Protein AF-A0A523ZVS1-F1 (afdb_monomer)

Secondary structure (DSSP, 8-state):
-HHHHHHHHHHHHHHHHHHHHH--BHHHHHHHHHHHHHHHHHHHHHH-GGGGSHHHHHHHHHHHHHHHHHHHHHHHHHHHHHSS-BHHHHHHHHTTS-HHHHHHHHHHHHHHHHHHTT-TTTTHHHHHGGGS-HHHHIIIIIISHHHHHHHHHHHTHHHHHHTT-HHHHHHHHHHHHHHHHHHHHS-BTTTBSHHHHHHHHHHHHHHTTTSTTHHHHHHHHHHHHHHHHHHTTSS----TT-TTS--SSSHHHHHHHHHHHHHHIIIIIHHHHHHHHHHHHHHHHHHHHHHHTTTHHHHHHHHHHHHHHHHHHHHHHHHHHHHHHHHHHHHHHHHHHHHHHHHH--

Radius of gyration: 24.61 Å; Cα contacts (8 Å, |Δi|>4): 325; chains: 1; bounding box: 44×70×65 Å

Mean predicted aligned error: 14.66 Å

Nearest PDB structures (foldseek):
  7p7e-assembly1_L  TM=8.756E-01  e=1.181E-05  Escherichia coli BL21(DE3)
  7o6y-assembly1_5  TM=8.670E-01  e=6.440E-04  Yarrowia lipolytica
  7zmb-assembly1_5  TM=8.566E-01  e=2.019E-03  Thermochaetoides thermophila DSM 1495
  8b9z-assembly1_L  TM=8.687E-01  e=5.080E-03  Drosophila melanogaster
  8e9h-assembly1_L  TM=4.430E-01  e=1.017E-04  Mycolicibacterium smegmatis MC2 155

pLDDT: mean 77.14, std 21.21, range [36.66, 98.31]

Structure (mmCIF, N/CA/C/O backbone):
data_AF-A0A523ZVS1-F1
#
_entry.id   AF-A0A523ZVS1-F1
#
loop_
_atom_site.group_PDB
_atom_site.id
_atom_site.type_symbol
_atom_site.label_atom_id
_atom_site.label_alt_id
_atom_site.label_comp_id
_atom_site.label_asym_id
_atom_site.label_entity_id
_atom_site.label_seq_id
_atom_site.pdbx_PDB_ins_code
_atom_site.Cartn_x
_atom_site.Cartn_y
_atom_site.Cartn_z
_atom_site.occupancy
_atom_site.B_iso_or_equiv
_atom_site.auth_seq_id
_atom_site.auth_comp_id
_atom_site.auth_asym_id
_atom_site.auth_atom_id
_atom_site.pdbx_PDB_model_num
ATOM 1 N N . ASN A 1 1 ? 24.266 -16.016 -12.912 1.00 47.53 1 ASN A N 1
ATOM 2 C CA . ASN A 1 1 ? 24.097 -15.894 -11.440 1.00 47.53 1 ASN A CA 1
ATOM 3 C C . ASN A 1 1 ? 22.851 -15.140 -10.965 1.00 47.53 1 ASN A C 1
ATOM 5 O O . ASN A 1 1 ? 22.330 -15.521 -9.927 1.00 47.53 1 ASN A O 1
ATOM 9 N N . GLY A 1 2 ? 22.306 -14.146 -11.685 1.00 50.81 2 GLY A N 1
ATOM 10 C CA . GLY A 1 2 ? 21.127 -13.380 -11.221 1.00 50.81 2 GLY A CA 1
ATOM 11 C C . GLY A 1 2 ? 19.831 -14.185 -11.006 1.00 50.81 2 GLY A C 1
ATOM 12 O O . GLY A 1 2 ? 19.102 -13.914 -10.059 1.00 50.81 2 GLY A O 1
ATOM 13 N N . ALA A 1 3 ? 19.564 -15.215 -11.818 1.00 52.78 3 ALA A N 1
ATOM 14 C CA . ALA A 1 3 ? 18.333 -16.016 -11.727 1.00 52.78 3 ALA A CA 1
ATOM 15 C C . ALA A 1 3 ? 18.165 -16.765 -10.388 1.00 52.78 3 ALA A C 1
ATOM 17 O O . ALA A 1 3 ? 17.042 -16.960 -9.930 1.00 52.78 3 ALA A O 1
ATOM 18 N N . ARG A 1 4 ? 19.275 -17.140 -9.735 1.00 55.81 4 ARG A N 1
ATOM 19 C CA . ARG A 1 4 ? 19.271 -17.923 -8.488 1.00 55.81 4 ARG A CA 1
ATOM 20 C C . ARG A 1 4 ? 18.851 -17.094 -7.266 1.00 55.81 4 ARG A C 1
ATOM 22 O O . ARG A 1 4 ? 18.249 -17.631 -6.348 1.00 55.81 4 ARG A O 1
ATOM 29 N N . TYR A 1 5 ? 19.130 -15.789 -7.271 1.00 68.31 5 TYR A N 1
ATOM 30 C CA . TYR A 1 5 ? 18.718 -14.878 -6.194 1.00 68.31 5 TYR A CA 1
ATOM 31 C C . TYR A 1 5 ? 17.239 -14.492 -6.298 1.00 68.31 5 TYR A C 1
ATOM 33 O O . TYR A 1 5 ? 16.578 -14.302 -5.281 1.00 68.31 5 TYR A O 1
ATOM 41 N N . TRP A 1 6 ? 16.703 -14.418 -7.520 1.00 73.75 6 TRP A N 1
ATOM 42 C CA . TRP A 1 6 ? 15.307 -14.049 -7.754 1.00 73.75 6 TRP A CA 1
ATOM 43 C C . TRP A 1 6 ? 14.314 -15.084 -7.242 1.00 73.75 6 TRP A C 1
ATOM 45 O O . TRP A 1 6 ? 13.292 -14.701 -6.680 1.00 73.75 6 TRP A O 1
ATOM 55 N N . SER A 1 7 ? 14.609 -16.377 -7.395 1.00 73.00 7 SER A N 1
ATOM 56 C CA . SER A 1 7 ? 13.744 -17.425 -6.852 1.00 73.00 7 SER A CA 1
ATOM 57 C C . SER A 1 7 ? 13.697 -17.354 -5.326 1.00 73.00 7 SER A C 1
ATOM 59 O O . SER A 1 7 ? 12.607 -17.297 -4.766 1.00 73.00 7 SER A O 1
ATOM 61 N N . ALA A 1 8 ? 14.847 -17.273 -4.651 1.00 76.69 8 ALA A N 1
ATOM 62 C CA . ALA A 1 8 ? 14.908 -17.165 -3.193 1.00 76.69 8 ALA A CA 1
ATOM 63 C C . ALA A 1 8 ? 14.170 -15.918 -2.672 1.00 76.69 8 ALA A C 1
ATOM 65 O O . ALA A 1 8 ? 13.359 -16.016 -1.753 1.00 76.69 8 ALA A O 1
ATOM 66 N N . LEU A 1 9 ? 14.387 -14.759 -3.304 1.00 80.81 9 LEU A N 1
ATOM 67 C CA . LEU A 1 9 ? 13.726 -13.509 -2.930 1.00 80.81 9 LEU A CA 1
ATOM 68 C C . LEU A 1 9 ? 12.208 -13.555 -3.159 1.00 80.81 9 LEU A C 1
ATOM 70 O O . LEU A 1 9 ? 11.457 -13.040 -2.337 1.00 80.81 9 LEU A O 1
ATOM 74 N N . ALA A 1 10 ? 11.748 -14.192 -4.239 1.00 81.06 10 ALA A N 1
ATOM 75 C CA . ALA A 1 10 ? 10.324 -14.379 -4.504 1.00 81.06 10 ALA A CA 1
ATOM 76 C C . ALA A 1 10 ? 9.651 -15.269 -3.446 1.00 81.06 10 ALA A C 1
ATOM 78 O O . ALA A 1 10 ? 8.582 -14.915 -2.953 1.00 81.06 10 ALA A O 1
ATOM 79 N N . HIS A 1 11 ? 10.286 -16.378 -3.047 1.00 81.94 11 HIS A N 1
ATOM 80 C CA . HIS A 1 11 ? 9.769 -17.242 -1.978 1.00 81.94 11 HIS A CA 1
ATOM 81 C C . HIS A 1 11 ? 9.728 -16.505 -0.638 1.00 81.94 11 HIS A C 1
ATOM 83 O O . HIS A 1 11 ? 8.724 -16.579 0.068 1.00 81.94 11 HIS A O 1
ATOM 89 N N . LEU A 1 12 ? 10.784 -15.748 -0.315 1.00 84.94 12 LEU A N 1
ATOM 90 C CA . LEU A 1 12 ? 10.831 -14.927 0.892 1.00 84.94 12 LEU A CA 1
ATOM 91 C C . LEU A 1 12 ? 9.709 -13.881 0.900 1.00 84.94 12 LEU A C 1
ATOM 93 O O . LEU A 1 12 ? 8.970 -13.791 1.875 1.00 84.94 12 LEU A O 1
ATOM 97 N N . LEU A 1 13 ? 9.538 -13.132 -0.194 1.00 86.19 13 LEU A N 1
ATOM 98 C CA . LEU A 1 13 ? 8.454 -12.156 -0.337 1.00 86.19 13 LEU A CA 1
ATOM 99 C C . LEU A 1 13 ? 7.080 -12.812 -0.196 1.00 86.19 13 LEU A C 1
ATOM 101 O O . LEU A 1 13 ? 6.240 -12.299 0.534 1.00 86.19 13 LEU A O 1
ATOM 105 N N . CYS A 1 14 ? 6.858 -13.954 -0.848 1.00 87.31 14 CYS A N 1
ATOM 106 C CA . CYS A 1 14 ? 5.602 -14.690 -0.748 1.00 87.31 14 CYS A CA 1
ATOM 107 C C . CYS A 1 14 ? 5.315 -15.117 0.699 1.00 87.31 14 CYS A C 1
ATOM 109 O O . CYS A 1 14 ? 4.217 -14.879 1.199 1.00 87.31 14 CYS A O 1
ATOM 111 N N . GLY A 1 15 ? 6.302 -15.693 1.392 1.00 86.00 15 GLY A N 1
ATOM 112 C CA . GLY A 1 15 ? 6.169 -16.095 2.792 1.00 86.00 15 GLY A CA 1
ATOM 113 C C . GLY A 1 15 ? 5.856 -14.911 3.707 1.00 86.00 15 GLY A C 1
ATOM 114 O O . GLY A 1 15 ? 4.910 -14.972 4.486 1.00 86.00 15 GLY A O 1
ATOM 115 N N . LEU A 1 16 ? 6.585 -13.801 3.564 1.00 91.38 16 LEU A N 1
ATOM 116 C CA . LEU A 1 16 ? 6.347 -12.589 4.352 1.00 91.38 16 LEU A CA 1
ATOM 117 C C . LEU A 1 16 ? 4.964 -11.982 4.084 1.00 91.38 16 LEU A C 1
ATOM 119 O O . LEU A 1 16 ? 4.302 -11.550 5.021 1.00 91.38 16 LEU A O 1
ATOM 123 N N . VAL A 1 17 ? 4.492 -11.974 2.835 1.00 92.06 17 VAL A N 1
ATOM 124 C CA . VAL A 1 17 ? 3.142 -11.493 2.494 1.00 92.06 17 VAL A CA 1
ATOM 125 C C . VAL A 1 17 ? 2.073 -12.370 3.141 1.00 92.06 17 VAL A C 1
ATOM 127 O O . VAL A 1 17 ? 1.141 -11.839 3.740 1.00 92.06 17 VAL A O 1
ATOM 130 N N . VAL A 1 18 ? 2.216 -13.697 3.084 1.00 91.75 18 VAL A N 1
ATOM 131 C CA . VAL A 1 18 ? 1.287 -14.626 3.748 1.00 91.75 18 VAL A CA 1
ATOM 132 C C . VAL A 1 18 ? 1.272 -14.388 5.257 1.00 91.75 18 VAL A C 1
ATOM 134 O O . VAL A 1 18 ? 0.194 -14.266 5.839 1.00 91.75 18 VAL A O 1
ATOM 137 N N . VAL A 1 19 ? 2.438 -14.245 5.894 1.00 91.75 19 VAL A N 1
ATOM 138 C CA . VAL A 1 19 ? 2.522 -13.913 7.326 1.00 91.75 19 VAL A CA 1
ATOM 139 C C . VAL A 1 19 ? 1.853 -12.567 7.612 1.00 91.75 19 VAL A C 1
ATOM 141 O O . VAL A 1 19 ? 1.047 -12.472 8.530 1.00 91.75 19 VAL A O 1
ATOM 144 N N . ALA A 1 20 ? 2.114 -11.530 6.813 1.00 93.12 20 ALA A N 1
ATOM 145 C CA . ALA A 1 20 ? 1.513 -10.212 7.011 1.00 93.12 20 ALA A CA 1
ATOM 146 C C . ALA A 1 20 ? -0.021 -10.242 6.904 1.00 93.12 20 ALA A C 1
ATOM 148 O O . ALA A 1 20 ? -0.695 -9.543 7.659 1.00 93.12 20 ALA A O 1
ATOM 149 N N . LEU A 1 21 ? -0.577 -11.048 5.995 1.00 91.62 21 LEU A N 1
ATOM 150 C CA . LEU A 1 21 ? -2.024 -11.193 5.819 1.00 91.62 21 LEU A CA 1
ATOM 151 C C . LEU A 1 21 ? -2.686 -12.021 6.932 1.00 91.62 21 LEU A C 1
ATOM 153 O O . LEU A 1 21 ? -3.844 -11.762 7.258 1.00 91.62 21 LEU A O 1
ATOM 157 N N . THR A 1 22 ? -1.963 -12.983 7.513 1.00 91.81 22 THR A N 1
ATOM 158 C CA . THR A 1 22 ? -2.495 -13.947 8.496 1.00 91.81 22 THR A CA 1
ATOM 159 C C . THR A 1 22 ? -2.249 -13.555 9.948 1.00 91.81 22 THR A C 1
ATOM 161 O O . THR A 1 22 ? -3.030 -13.939 10.813 1.00 91.81 22 THR A O 1
ATOM 164 N N . VAL A 1 23 ? -1.196 -12.787 10.239 1.00 92.62 23 VAL A N 1
ATOM 165 C CA . VAL A 1 23 ? -0.893 -12.369 11.609 1.00 92.62 23 VAL A CA 1
ATOM 166 C C . VAL A 1 23 ? -1.930 -11.356 12.093 1.00 92.62 23 VAL A C 1
ATOM 168 O O . VAL A 1 23 ? -2.228 -10.376 11.401 1.00 92.62 23 VAL A O 1
ATOM 171 N N . ASP A 1 24 ? -2.461 -11.597 13.289 1.00 90.62 24 ASP A N 1
ATOM 172 C CA . ASP A 1 24 ? -3.493 -10.761 13.917 1.00 90.62 24 ASP A CA 1
ATOM 173 C C . ASP A 1 24 ? -2.924 -9.749 14.929 1.00 90.62 24 ASP A C 1
ATOM 175 O O . ASP A 1 24 ? -3.631 -8.933 15.505 1.00 90.62 24 ASP A O 1
ATOM 179 N N . GLN A 1 25 ? -1.607 -9.762 15.126 1.00 93.38 25 GLN A N 1
ATOM 180 C CA . GLN A 1 25 ? -0.892 -8.809 15.973 1.00 93.38 25 GLN A CA 1
ATOM 181 C C . GLN A 1 25 ? -0.378 -7.638 15.127 1.00 93.38 25 GLN A C 1
ATOM 183 O O . GLN A 1 25 ? 0.429 -7.831 14.212 1.00 93.38 25 GLN A O 1
ATOM 188 N N . PHE A 1 26 ? -0.814 -6.414 15.433 1.00 92.81 26 PHE A N 1
ATOM 189 C CA . PHE A 1 26 ? -0.555 -5.231 14.608 1.00 92.81 26 PHE A CA 1
ATOM 190 C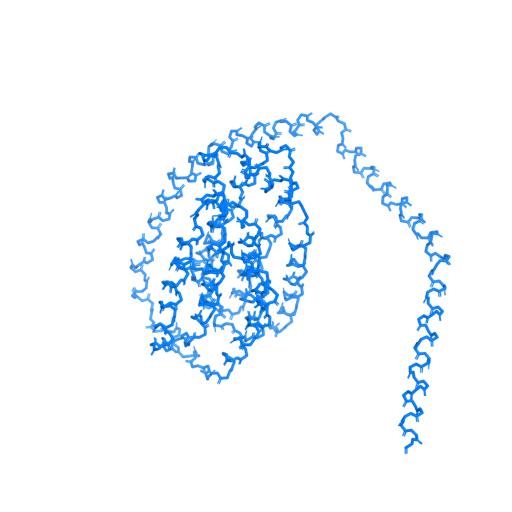 C . PHE A 1 26 ? 0.940 -4.882 14.567 1.00 92.81 26 PHE A C 1
ATOM 192 O O . PHE A 1 26 ? 1.483 -4.602 13.498 1.00 92.81 26 PHE A O 1
ATOM 199 N N . LEU A 1 27 ? 1.634 -4.994 15.707 1.00 94.00 27 LEU A N 1
ATOM 200 C CA . LEU A 1 27 ? 3.081 -4.774 15.790 1.00 94.00 27 LEU A CA 1
ATOM 201 C C . LEU A 1 27 ? 3.877 -5.850 15.034 1.00 94.00 27 LEU A C 1
ATOM 203 O O . LEU A 1 27 ? 4.839 -5.536 14.336 1.00 94.00 27 LEU A O 1
ATOM 207 N N . ALA A 1 28 ? 3.453 -7.116 15.105 1.00 92.38 28 ALA A N 1
ATOM 208 C CA . ALA A 1 28 ? 4.081 -8.180 14.323 1.00 92.38 28 ALA A CA 1
ATOM 209 C C . ALA A 1 28 ? 3.894 -7.936 12.817 1.00 92.38 28 ALA A C 1
ATOM 211 O O . ALA A 1 28 ? 4.847 -8.049 12.048 1.00 92.38 28 ALA A O 1
ATOM 212 N N . ARG A 1 29 ? 2.693 -7.515 12.394 1.00 94.00 29 ARG A N 1
ATOM 213 C CA . ARG A 1 29 ? 2.424 -7.122 11.003 1.00 94.00 29 ARG A CA 1
ATOM 214 C C . ARG A 1 29 ? 3.313 -5.959 10.559 1.00 94.00 29 ARG A C 1
ATOM 216 O O . ARG A 1 29 ? 3.811 -5.997 9.437 1.00 94.00 29 ARG A O 1
ATOM 223 N N . TYR A 1 30 ? 3.539 -4.964 11.420 1.00 95.19 30 TYR A N 1
ATOM 224 C CA . TYR A 1 30 ? 4.474 -3.864 11.161 1.00 95.19 30 TYR A CA 1
ATOM 225 C C . TYR A 1 30 ? 5.896 -4.376 10.892 1.00 95.19 30 TYR A C 1
ATOM 227 O O . TYR A 1 30 ? 6.472 -4.057 9.856 1.00 95.19 30 TYR A O 1
ATOM 235 N N . ILE A 1 31 ? 6.437 -5.247 11.750 1.00 94.19 31 ILE A N 1
ATOM 236 C CA . ILE A 1 31 ? 7.783 -5.820 11.561 1.00 94.19 31 ILE A CA 1
ATOM 237 C C . ILE A 1 31 ? 7.873 -6.571 10.225 1.00 94.19 31 ILE A C 1
ATOM 239 O O . ILE A 1 31 ? 8.832 -6.412 9.470 1.00 94.19 31 ILE A O 1
ATOM 243 N N . VAL A 1 32 ? 6.855 -7.362 9.890 1.00 94.31 32 VAL A N 1
ATOM 244 C CA . VAL A 1 32 ? 6.825 -8.104 8.624 1.00 94.31 32 VAL A CA 1
ATOM 245 C C . VAL A 1 32 ? 6.735 -7.151 7.426 1.00 94.31 32 VAL A C 1
ATOM 247 O O . VAL A 1 32 ? 7.425 -7.360 6.430 1.00 94.31 32 VAL A O 1
ATOM 250 N N . LEU A 1 33 ? 5.959 -6.066 7.517 1.00 95.06 33 LEU A N 1
ATOM 251 C CA . LEU A 1 33 ? 5.902 -5.017 6.491 1.00 95.06 33 LEU A CA 1
ATOM 252 C C . LEU A 1 33 ? 7.266 -4.354 6.259 1.00 95.06 33 LEU A C 1
ATOM 254 O O . LEU A 1 33 ? 7.632 -4.108 5.106 1.00 95.06 33 LEU A O 1
ATOM 258 N N . GLU A 1 34 ? 8.038 -4.128 7.321 1.00 94.12 34 GLU A N 1
ATOM 259 C CA . GLU A 1 34 ? 9.404 -3.601 7.241 1.00 94.12 34 GLU A CA 1
ATOM 260 C C . GLU A 1 34 ? 10.330 -4.563 6.487 1.00 94.12 34 GLU A C 1
ATOM 262 O O . GLU A 1 34 ? 11.132 -4.129 5.652 1.00 94.12 34 GLU A O 1
ATOM 267 N N . MET A 1 35 ? 10.185 -5.872 6.724 1.00 93.19 35 MET A N 1
ATOM 268 C CA . MET A 1 35 ? 10.928 -6.911 6.005 1.00 93.19 35 MET A CA 1
ATOM 269 C C . MET A 1 35 ? 10.526 -6.981 4.526 1.00 93.19 35 MET A C 1
ATOM 271 O O . MET A 1 35 ? 11.398 -7.075 3.661 1.00 93.19 35 MET A O 1
ATOM 275 N N . VAL A 1 36 ? 9.229 -6.885 4.203 1.00 95.31 36 VAL A N 1
ATOM 276 C CA . VAL A 1 36 ? 8.742 -6.834 2.810 1.00 95.31 36 VAL A CA 1
ATOM 277 C C . VAL A 1 36 ? 9.271 -5.582 2.102 1.00 95.31 36 VAL A C 1
ATOM 279 O O . VAL A 1 36 ? 9.689 -5.655 0.943 1.00 95.31 36 VAL A O 1
ATOM 282 N N . ALA A 1 37 ? 9.309 -4.438 2.791 1.00 93.81 37 ALA A N 1
ATOM 283 C CA . ALA A 1 37 ? 9.858 -3.195 2.257 1.00 93.81 37 ALA A CA 1
ATOM 284 C C . ALA A 1 37 ? 11.362 -3.311 1.979 1.00 93.81 37 ALA A C 1
ATOM 286 O O . ALA A 1 37 ? 11.814 -2.944 0.894 1.00 93.81 37 ALA A O 1
ATOM 287 N N . LEU A 1 38 ? 12.125 -3.901 2.902 1.00 90.31 38 LEU A N 1
ATOM 288 C CA . LEU A 1 38 ? 13.544 -4.181 2.692 1.00 90.31 38 LEU A CA 1
ATOM 289 C C . LEU A 1 38 ? 13.758 -5.113 1.489 1.00 90.31 38 LEU A C 1
ATOM 291 O O . LEU A 1 38 ? 14.567 -4.811 0.613 1.00 90.31 38 LEU A O 1
ATOM 295 N N . CYS A 1 39 ? 12.983 -6.197 1.385 1.00 90.88 39 CYS A N 1
ATOM 296 C CA . CYS A 1 39 ? 13.041 -7.121 0.249 1.00 90.88 39 CYS A CA 1
ATOM 297 C C . CYS A 1 39 ? 12.698 -6.434 -1.084 1.00 90.88 39 CYS A C 1
ATOM 299 O O . CYS A 1 39 ? 13.313 -6.736 -2.105 1.00 90.88 39 CYS A O 1
ATOM 301 N N . THR A 1 40 ? 11.758 -5.485 -1.078 1.00 92.50 40 THR A N 1
ATOM 302 C CA . THR A 1 40 ? 11.398 -4.663 -2.248 1.00 92.50 40 THR A CA 1
ATOM 303 C C . THR A 1 40 ? 12.590 -3.819 -2.702 1.00 92.50 40 THR A C 1
ATOM 305 O O . THR A 1 40 ? 12.933 -3.816 -3.883 1.00 92.50 40 THR A O 1
ATOM 308 N N . VAL A 1 41 ? 13.277 -3.147 -1.777 1.00 91.25 41 VAL A N 1
ATOM 309 C CA . VAL A 1 41 ? 14.465 -2.338 -2.096 1.00 91.25 41 VAL A CA 1
ATOM 310 C C . VAL A 1 41 ? 15.623 -3.214 -2.578 1.00 91.25 41 VAL A C 1
ATOM 312 O O . VAL A 1 41 ? 16.269 -2.882 -3.572 1.00 91.25 41 VAL A O 1
ATOM 315 N N . VAL A 1 42 ? 15.844 -4.374 -1.952 1.00 88.75 42 VAL A N 1
ATOM 316 C CA . VAL A 1 42 ? 16.838 -5.359 -2.410 1.00 88.75 42 VAL A CA 1
ATOM 317 C C . VAL A 1 42 ? 16.513 -5.849 -3.824 1.00 88.75 42 VAL A C 1
ATOM 319 O O . VAL A 1 42 ? 17.408 -5.903 -4.667 1.00 88.75 42 VAL A O 1
ATOM 322 N N . ALA A 1 43 ? 15.244 -6.140 -4.131 1.00 88.31 43 ALA A N 1
ATOM 323 C CA . ALA A 1 43 ? 14.815 -6.522 -5.476 1.00 88.31 43 ALA A CA 1
ATOM 324 C C . ALA A 1 43 ? 15.161 -5.440 -6.512 1.00 88.31 43 ALA A C 1
ATOM 326 O O . ALA A 1 43 ? 15.713 -5.747 -7.572 1.00 88.31 43 ALA A O 1
ATOM 327 N N . LEU A 1 44 ? 14.890 -4.170 -6.194 1.00 88.44 44 LEU A N 1
ATOM 328 C CA . LEU A 1 44 ? 15.233 -3.038 -7.058 1.00 88.44 44 LEU A CA 1
ATOM 329 C C . LEU A 1 44 ? 16.754 -2.915 -7.256 1.00 88.44 44 LEU A C 1
ATOM 331 O O . LEU A 1 44 ? 17.210 -2.790 -8.391 1.00 88.44 44 LEU A O 1
ATOM 335 N N . ALA A 1 45 ? 17.550 -3.031 -6.189 1.00 87.81 45 ALA A N 1
ATOM 336 C CA . ALA A 1 45 ? 19.014 -2.955 -6.257 1.00 87.81 45 ALA A CA 1
ATOM 337 C C . ALA A 1 45 ? 19.648 -4.101 -7.068 1.00 87.81 45 ALA A C 1
ATOM 339 O O . ALA A 1 45 ? 20.635 -3.910 -7.790 1.00 87.81 45 ALA A O 1
ATOM 340 N N . LEU A 1 46 ? 19.092 -5.310 -6.953 1.00 83.81 46 LEU A N 1
ATOM 341 C CA . LEU A 1 46 ? 19.558 -6.475 -7.701 1.00 83.81 46 LEU A CA 1
ATOM 342 C C . LEU A 1 46 ? 19.175 -6.390 -9.180 1.00 83.81 46 LEU A C 1
ATOM 344 O O . LEU A 1 46 ? 19.981 -6.771 -10.030 1.00 83.81 46 LEU A O 1
ATOM 348 N N . GLY A 1 47 ? 17.970 -5.898 -9.477 1.00 82.25 47 GLY A N 1
ATOM 349 C CA . GLY A 1 47 ? 17.421 -5.857 -10.829 1.00 82.25 47 GLY A CA 1
ATOM 350 C C . GLY A 1 47 ? 17.803 -4.638 -11.659 1.00 82.25 47 GLY A C 1
ATOM 351 O O . GLY A 1 47 ? 17.721 -4.714 -12.882 1.00 82.25 47 GLY A O 1
ATOM 352 N N . ILE A 1 48 ? 18.214 -3.531 -11.031 1.00 83.56 48 ILE A N 1
ATOM 353 C CA . ILE A 1 48 ? 18.441 -2.258 -11.724 1.00 83.56 48 ILE A CA 1
ATOM 354 C C . ILE A 1 48 ? 19.852 -1.738 -11.401 1.00 83.56 48 ILE A C 1
ATOM 356 O O . ILE A 1 48 ? 20.062 -1.112 -10.360 1.00 83.56 48 ILE A O 1
ATOM 360 N N . PRO A 1 49 ? 20.846 -1.956 -12.288 1.00 74.94 49 PRO A N 1
ATOM 361 C CA . PRO A 1 49 ? 22.242 -1.594 -12.029 1.00 74.94 49 PRO A CA 1
ATOM 362 C C . PRO A 1 49 ? 22.453 -0.117 -11.661 1.00 74.94 49 PRO A C 1
ATOM 364 O O . PRO A 1 49 ? 23.232 0.183 -10.760 1.00 74.94 49 PRO A O 1
ATOM 367 N N . GLY A 1 50 ? 21.721 0.806 -12.300 1.00 71.06 50 GLY A N 1
ATOM 368 C CA . GLY A 1 50 ? 21.817 2.249 -12.035 1.00 71.06 50 GLY A CA 1
ATOM 369 C C . GLY A 1 50 ? 21.302 2.681 -10.655 1.00 71.06 50 GLY A C 1
ATOM 370 O O . GLY A 1 50 ? 21.769 3.682 -10.116 1.00 71.06 50 GLY A O 1
ATOM 371 N N . LEU A 1 51 ? 20.398 1.902 -10.051 1.00 72.44 51 LEU A N 1
ATOM 372 C CA . LEU A 1 51 ? 19.855 2.151 -8.710 1.00 72.44 51 LEU A CA 1
ATOM 373 C C . LEU A 1 51 ? 20.829 1.762 -7.598 1.00 72.44 51 LEU A C 1
ATOM 375 O O . LEU A 1 51 ? 20.658 2.213 -6.474 1.00 72.44 51 LEU A O 1
ATOM 379 N N . ARG A 1 52 ? 21.888 0.993 -7.894 1.00 62.41 52 ARG A N 1
ATOM 380 C CA . ARG A 1 52 ? 22.950 0.684 -6.917 1.00 62.41 52 ARG A CA 1
ATOM 381 C C . ARG A 1 52 ? 23.740 1.919 -6.479 1.00 62.41 52 ARG A C 1
ATOM 383 O O . ARG A 1 52 ? 24.484 1.852 -5.506 1.00 62.41 52 ARG A O 1
ATOM 390 N N . ARG A 1 53 ? 23.577 3.050 -7.175 1.00 65.31 53 ARG A N 1
ATOM 391 C CA . ARG A 1 53 ? 24.067 4.355 -6.724 1.00 65.31 53 ARG A CA 1
ATOM 392 C C . ARG A 1 53 ? 23.291 4.742 -5.461 1.00 65.31 53 ARG A C 1
ATOM 394 O O . ARG A 1 53 ? 22.106 5.061 -5.535 1.00 65.31 53 ARG A O 1
ATOM 401 N N . GLY A 1 54 ? 23.967 4.686 -4.311 1.00 68.31 54 GLY A N 1
ATOM 402 C CA . GLY A 1 54 ? 23.355 4.669 -2.975 1.00 68.31 54 GLY A CA 1
ATOM 403 C C . GLY A 1 54 ? 22.267 5.717 -2.712 1.00 68.31 54 GLY A C 1
ATOM 404 O O . GLY A 1 54 ? 21.285 5.397 -2.053 1.00 68.31 54 GLY A O 1
ATOM 405 N N . MET A 1 55 ? 22.367 6.926 -3.280 1.00 72.50 55 MET A N 1
ATOM 406 C CA . MET A 1 55 ? 21.365 7.985 -3.078 1.00 72.50 55 MET A CA 1
ATOM 407 C C . MET A 1 55 ? 19.974 7.654 -3.640 1.00 72.50 55 MET A C 1
ATOM 409 O O . MET A 1 55 ? 18.973 7.969 -2.999 1.00 72.50 55 MET A O 1
ATOM 413 N N . LEU A 1 56 ? 19.880 7.015 -4.811 1.00 74.94 56 LEU A N 1
ATOM 414 C CA . LEU A 1 56 ? 18.579 6.679 -5.406 1.00 74.94 56 LEU A CA 1
ATOM 415 C C . LEU A 1 56 ? 17.907 5.540 -4.636 1.00 74.94 56 LEU A C 1
ATOM 417 O O . LEU A 1 56 ? 16.715 5.612 -4.343 1.00 74.94 56 LEU A O 1
ATOM 421 N N . LEU A 1 57 ? 18.681 4.523 -4.251 1.00 82.31 57 LEU A N 1
ATOM 422 C CA . LEU A 1 57 ? 18.184 3.414 -3.440 1.00 82.31 57 LEU A CA 1
ATOM 423 C C . LEU A 1 57 ? 17.730 3.885 -2.057 1.00 82.31 57 LEU A C 1
ATOM 425 O O . LEU A 1 57 ? 16.650 3.510 -1.600 1.00 82.31 57 LEU A O 1
ATOM 429 N N . TRP A 1 58 ? 18.529 4.751 -1.427 1.00 84.06 58 TRP A N 1
ATOM 430 C CA . TRP A 1 58 ? 18.191 5.380 -0.156 1.00 84.06 58 TRP A CA 1
ATOM 431 C C . TRP A 1 58 ? 16.904 6.193 -0.260 1.00 84.06 58 TRP A C 1
ATOM 433 O O . TRP A 1 58 ? 16.029 6.044 0.585 1.00 84.06 58 TRP A O 1
ATOM 443 N N . SER A 1 59 ? 16.731 6.978 -1.328 1.00 86.81 59 SER A N 1
ATOM 444 C CA . SER A 1 59 ? 15.491 7.724 -1.564 1.00 86.81 59 SER A CA 1
ATOM 445 C C . SER A 1 59 ? 14.263 6.804 -1.613 1.00 86.81 59 SER A C 1
ATOM 447 O O . SER A 1 59 ? 13.247 7.117 -0.993 1.00 86.81 59 SER A O 1
ATOM 449 N N . ARG A 1 60 ? 14.350 5.638 -2.274 1.00 88.19 60 ARG A N 1
ATOM 450 C CA . ARG A 1 60 ? 13.237 4.668 -2.309 1.00 88.19 60 ARG A CA 1
ATOM 451 C C . ARG A 1 60 ? 12.976 4.039 -0.951 1.00 88.19 60 ARG A C 1
ATOM 453 O O . ARG A 1 60 ? 11.821 3.866 -0.574 1.00 88.19 60 ARG A O 1
ATOM 460 N N . TYR A 1 61 ? 14.033 3.721 -0.214 1.00 88.56 61 TYR A N 1
ATOM 461 C CA . TYR A 1 61 ? 13.907 3.179 1.131 1.00 88.56 61 TYR A CA 1
ATOM 462 C C . TYR A 1 61 ? 13.277 4.192 2.096 1.00 88.56 61 TYR A C 1
ATOM 464 O O . TYR A 1 61 ? 12.293 3.870 2.757 1.00 88.56 61 TYR A O 1
ATOM 472 N N . ALA A 1 62 ? 13.764 5.435 2.107 1.00 89.19 62 ALA A N 1
ATOM 473 C CA . ALA A 1 62 ? 13.222 6.525 2.915 1.00 89.19 62 ALA A CA 1
ATOM 474 C C . ALA A 1 62 ? 11.746 6.798 2.589 1.00 89.19 62 ALA A C 1
ATOM 476 O O . ALA A 1 62 ? 10.920 6.947 3.487 1.00 89.19 62 ALA A O 1
ATOM 477 N N . GLN A 1 63 ? 11.389 6.778 1.303 1.00 91.81 63 GLN A N 1
ATOM 478 C CA . GLN A 1 63 ? 10.003 6.894 0.863 1.00 91.81 63 GLN A CA 1
ATOM 479 C C . GLN A 1 63 ? 9.121 5.779 1.438 1.00 91.81 63 GLN A C 1
ATOM 481 O O . GLN A 1 63 ? 8.009 6.062 1.866 1.00 91.81 63 GLN A O 1
ATOM 486 N N . LEU A 1 64 ? 9.596 4.529 1.475 1.00 93.06 64 LEU A N 1
ATOM 487 C CA . LEU A 1 64 ? 8.847 3.421 2.076 1.00 93.06 64 LEU A CA 1
ATOM 488 C C . LEU A 1 64 ? 8.709 3.577 3.595 1.00 93.06 64 LEU A C 1
ATOM 490 O O . LEU A 1 64 ? 7.608 3.357 4.102 1.00 93.06 64 LEU A O 1
ATOM 494 N N . ARG A 1 65 ? 9.776 4.022 4.277 1.00 93.00 65 ARG A N 1
ATOM 495 C CA . ARG A 1 65 ? 9.791 4.299 5.724 1.00 93.00 65 ARG A CA 1
ATOM 496 C C . ARG A 1 65 ? 8.824 5.404 6.134 1.00 93.00 65 ARG A C 1
ATOM 498 O O . ARG A 1 65 ? 8.279 5.351 7.229 1.00 93.00 65 ARG A O 1
ATOM 505 N N . LEU A 1 66 ? 8.540 6.365 5.255 1.00 90.69 66 LEU A N 1
ATOM 506 C CA . LEU A 1 66 ? 7.518 7.382 5.516 1.00 90.69 66 LEU A CA 1
ATOM 507 C C . LEU A 1 66 ? 6.133 6.762 5.774 1.00 90.69 66 LEU A C 1
ATOM 509 O O . LEU A 1 66 ? 5.404 7.212 6.655 1.00 90.69 66 LEU A O 1
ATOM 513 N N . GLY A 1 67 ? 5.781 5.704 5.040 1.00 91.81 67 GLY A N 1
ATOM 514 C CA . GLY A 1 67 ? 4.542 4.964 5.288 1.00 91.81 67 GLY A CA 1
ATOM 515 C C . GLY A 1 67 ? 4.568 4.218 6.625 1.00 91.81 67 GLY A C 1
ATOM 516 O O . GLY A 1 67 ? 3.548 4.133 7.304 1.00 91.81 67 GLY A O 1
ATOM 517 N N . ASP A 1 68 ? 5.740 3.724 7.021 1.00 93.94 68 ASP A N 1
ATOM 518 C CA . ASP A 1 68 ? 5.942 2.994 8.277 1.00 93.94 68 ASP A CA 1
ATOM 519 C C . ASP A 1 68 ? 5.812 3.918 9.498 1.00 93.94 68 ASP A C 1
ATOM 521 O O . ASP A 1 68 ? 5.226 3.518 10.503 1.00 93.94 68 ASP A O 1
ATOM 525 N N . ILE A 1 69 ? 6.219 5.188 9.377 1.00 92.19 69 ILE A N 1
ATOM 526 C CA . ILE A 1 69 ? 5.956 6.227 10.388 1.00 92.19 69 ILE A CA 1
ATOM 527 C C . ILE A 1 69 ? 4.445 6.414 10.598 1.00 92.19 69 ILE A C 1
ATOM 529 O O . ILE A 1 69 ? 3.972 6.455 11.732 1.00 92.19 69 ILE A O 1
ATOM 533 N N . GLY A 1 70 ? 3.664 6.486 9.515 1.00 92.81 70 GLY A N 1
ATOM 534 C CA . GLY A 1 70 ? 2.204 6.562 9.615 1.00 92.81 70 GLY A CA 1
ATOM 535 C C . GLY A 1 70 ? 1.610 5.353 10.342 1.00 92.81 70 GLY A C 1
ATOM 536 O O . GLY A 1 70 ? 0.754 5.505 11.213 1.00 92.81 70 GLY A O 1
ATOM 537 N N . LEU A 1 71 ? 2.113 4.155 10.038 1.00 95.62 71 LEU A N 1
ATOM 538 C CA . LEU A 1 71 ? 1.628 2.917 10.639 1.00 95.62 71 LEU A CA 1
ATOM 539 C C . LEU A 1 71 ? 1.996 2.783 12.125 1.00 95.62 71 LEU A C 1
ATOM 541 O O . LEU A 1 71 ? 1.146 2.376 12.914 1.00 95.62 71 LEU A O 1
ATOM 545 N N . ILE A 1 72 ? 3.219 3.141 12.532 1.00 95.06 72 ILE A N 1
ATOM 546 C CA . ILE A 1 72 ? 3.612 3.059 13.947 1.00 95.06 72 ILE A CA 1
ATOM 547 C C . ILE A 1 72 ? 2.832 4.063 14.801 1.00 95.06 72 ILE A C 1
ATOM 549 O O . ILE A 1 72 ? 2.396 3.714 15.894 1.00 95.06 72 ILE A O 1
ATOM 553 N N . VAL A 1 73 ? 2.557 5.267 14.281 1.00 92.81 73 VAL A N 1
ATOM 554 C CA . VAL A 1 73 ? 1.696 6.252 14.958 1.00 92.81 73 VAL A CA 1
ATOM 555 C C . VAL A 1 73 ? 0.298 5.675 15.188 1.00 92.81 73 VAL A C 1
ATOM 557 O O . VAL A 1 73 ? -0.215 5.754 16.302 1.00 92.81 73 VAL A O 1
ATOM 560 N N . VAL A 1 74 ? -0.297 5.028 14.180 1.00 96.12 74 VAL A N 1
ATOM 561 C CA . VAL A 1 74 ? -1.589 4.334 14.329 1.00 96.12 74 VAL A CA 1
ATOM 562 C C . VAL A 1 74 ? -1.533 3.264 15.412 1.00 96.12 74 VAL A C 1
ATOM 564 O O . VAL A 1 74 ? -2.423 3.214 16.260 1.00 96.12 74 VAL A O 1
ATOM 567 N N . ILE A 1 75 ? -0.494 2.425 15.399 1.00 95.88 75 ILE A N 1
ATOM 568 C CA . ILE A 1 75 ? -0.334 1.341 16.373 1.00 95.88 75 ILE A CA 1
ATOM 569 C C . ILE A 1 75 ? -0.263 1.906 17.792 1.00 95.88 75 ILE A C 1
ATOM 571 O O . ILE A 1 75 ? -0.982 1.426 18.661 1.00 95.88 75 ILE A O 1
ATOM 575 N N . LEU A 1 76 ? 0.538 2.947 18.026 1.00 94.81 76 LEU A N 1
ATOM 576 C CA . LEU A 1 76 ? 0.693 3.554 19.350 1.00 94.81 76 LEU A CA 1
ATOM 577 C C . LEU A 1 76 ? -0.598 4.225 19.840 1.00 94.81 76 LEU A C 1
ATOM 579 O O . LEU A 1 76 ? -0.993 4.030 20.990 1.00 94.81 76 LEU A O 1
ATOM 583 N N . LEU A 1 77 ? -1.287 4.975 18.970 1.00 93.94 77 LEU A N 1
ATOM 584 C CA . LEU A 1 77 ? -2.553 5.634 19.312 1.00 93.94 77 LEU A CA 1
ATOM 585 C C . LEU A 1 77 ? -3.641 4.618 19.667 1.00 93.94 77 LEU A C 1
ATOM 587 O O . LEU A 1 77 ? -4.340 4.768 20.669 1.00 93.94 77 LEU A O 1
ATOM 591 N N . LEU A 1 78 ? -3.772 3.564 18.863 1.00 95.62 78 LEU A N 1
ATOM 592 C CA . LEU A 1 78 ? -4.771 2.531 19.099 1.00 95.62 78 LEU A CA 1
ATOM 593 C C . LEU A 1 78 ? -4.400 1.621 20.266 1.00 95.62 78 LEU A C 1
ATOM 595 O O . LEU A 1 78 ? -5.298 1.194 20.988 1.00 95.62 78 LEU A O 1
ATOM 599 N N . TRP A 1 79 ? -3.115 1.364 20.508 1.00 96.94 79 TRP A N 1
ATOM 600 C CA . TRP A 1 79 ? -2.667 0.612 21.678 1.00 96.94 79 TRP A CA 1
ATOM 601 C C . TRP A 1 79 ? -3.037 1.349 22.965 1.00 96.94 79 TRP A C 1
ATOM 603 O O . TRP A 1 79 ? -3.647 0.757 23.851 1.00 96.94 79 TRP A O 1
ATOM 613 N N . ARG A 1 80 ? -2.802 2.666 23.028 1.00 95.31 80 ARG A N 1
ATOM 614 C CA . ARG A 1 80 ? -3.239 3.502 24.157 1.00 95.31 80 ARG A CA 1
ATOM 615 C C . ARG A 1 80 ? -4.752 3.429 24.393 1.00 95.31 80 ARG A C 1
ATOM 617 O O . ARG A 1 80 ? -5.196 3.457 25.536 1.00 95.31 80 ARG A O 1
ATOM 624 N N . ALA A 1 81 ? -5.542 3.360 23.324 1.00 93.50 81 ALA A N 1
ATOM 625 C CA . ALA A 1 81 ? -7.002 3.340 23.393 1.00 93.50 81 ALA A CA 1
ATOM 626 C C . ALA A 1 81 ? -7.612 1.967 23.729 1.00 93.50 81 ALA A C 1
ATOM 628 O O . ALA A 1 81 ? -8.712 1.906 24.288 1.00 93.50 81 ALA A O 1
ATOM 629 N N . SER A 1 82 ? -6.953 0.885 23.317 1.00 96.31 82 SER A N 1
ATOM 630 C CA . SER A 1 82 ? -7.484 -0.484 23.373 1.00 96.31 82 SER A CA 1
ATOM 631 C C . SER A 1 82 ? -6.801 -1.368 24.419 1.00 96.31 82 SER A C 1
ATOM 633 O O . SER A 1 82 ? -7.400 -2.341 24.858 1.00 96.31 82 SER A O 1
ATOM 635 N N . GLY A 1 83 ? -5.568 -1.049 24.828 1.00 95.50 83 GLY A N 1
ATOM 636 C CA . GLY A 1 83 ? -4.763 -1.859 25.749 1.00 95.50 83 GLY A CA 1
ATOM 637 C C . GLY A 1 83 ? -4.198 -3.149 25.140 1.00 95.50 83 GLY A C 1
ATOM 638 O O . GLY A 1 83 ? -3.559 -3.928 25.840 1.00 95.50 83 GLY A O 1
ATOM 639 N N . THR A 1 84 ? -4.406 -3.378 23.843 1.00 96.06 84 THR A N 1
ATOM 640 C CA . THR A 1 84 ? -4.072 -4.618 23.127 1.00 96.06 84 THR A CA 1
ATOM 641 C C . THR A 1 84 ? -3.311 -4.309 21.836 1.00 96.06 84 THR A C 1
ATOM 643 O O . THR A 1 84 ? -3.284 -3.171 21.364 1.00 96.06 84 THR A O 1
ATOM 646 N N . LEU A 1 85 ? -2.673 -5.329 21.267 1.00 94.75 85 LEU A N 1
ATOM 647 C CA . LEU A 1 85 ? -2.035 -5.274 19.949 1.00 94.75 85 LEU A CA 1
ATOM 648 C C . LEU A 1 85 ? -2.793 -6.106 18.899 1.00 94.75 85 LEU A C 1
ATOM 650 O O . LEU A 1 85 ? -2.303 -6.261 17.779 1.00 94.75 85 LEU A O 1
ATOM 654 N N . LEU A 1 86 ? -3.972 -6.639 19.240 1.00 96.31 86 LEU A N 1
ATOM 655 C CA . LEU A 1 86 ? -4.834 -7.374 18.314 1.00 96.31 86 LEU A CA 1
ATOM 656 C C . LEU A 1 86 ? -5.514 -6.415 17.330 1.00 96.31 86 LEU A C 1
ATOM 658 O O . LEU A 1 86 ? -6.117 -5.417 17.723 1.00 96.31 86 LEU A O 1
ATOM 662 N N . ILE A 1 87 ? -5.409 -6.709 16.035 1.00 93.50 87 ILE A N 1
ATOM 663 C CA . ILE A 1 87 ? -5.798 -5.788 14.956 1.00 93.50 87 ILE A CA 1
ATOM 664 C C . ILE A 1 87 ? -7.300 -5.522 14.966 1.00 93.50 87 ILE A C 1
ATOM 666 O O . ILE A 1 87 ? -7.714 -4.367 14.845 1.00 93.50 87 ILE A O 1
ATOM 670 N N . ASP A 1 88 ? -8.104 -6.573 15.119 1.00 92.88 88 ASP A N 1
ATOM 671 C CA . ASP A 1 88 ? -9.562 -6.460 15.115 1.00 92.88 88 ASP A CA 1
ATOM 672 C C . ASP A 1 88 ? -10.065 -5.639 16.311 1.00 92.88 88 ASP A C 1
ATOM 674 O O . ASP A 1 88 ? -10.882 -4.734 16.137 1.00 92.88 88 ASP A O 1
ATOM 678 N N . GLU A 1 89 ? -9.505 -5.864 17.501 1.00 95.06 89 GLU A N 1
ATOM 679 C CA . GLU A 1 89 ? -9.823 -5.100 18.713 1.00 95.06 89 GLU A CA 1
ATOM 680 C C . GLU A 1 89 ? -9.393 -3.629 18.596 1.00 95.06 89 GLU A C 1
ATOM 682 O O . GLU A 1 89 ? -10.172 -2.722 18.898 1.00 95.06 89 GLU A O 1
ATOM 687 N N . MET A 1 90 ? -8.178 -3.371 18.100 1.00 95.81 90 MET A N 1
ATOM 688 C CA . MET A 1 90 ? -7.657 -2.016 17.895 1.00 95.81 90 MET A CA 1
ATOM 689 C C . MET A 1 90 ? -8.524 -1.215 16.915 1.00 95.81 90 MET A C 1
ATOM 691 O O . MET A 1 90 ? -8.868 -0.063 17.188 1.00 95.81 90 MET A O 1
ATOM 695 N N . LEU A 1 91 ? -8.904 -1.810 15.780 1.00 93.81 91 LEU A N 1
ATOM 696 C CA . LEU A 1 91 ? -9.720 -1.141 14.762 1.00 93.81 91 LEU A CA 1
ATOM 697 C C . LEU A 1 91 ? -11.186 -0.988 15.186 1.00 93.81 91 LEU A C 1
ATOM 699 O O . LEU A 1 91 ? -11.788 0.045 14.892 1.00 93.81 91 LEU A O 1
ATOM 703 N N . ALA A 1 92 ? -11.748 -1.957 15.915 1.00 93.25 92 ALA A N 1
ATOM 704 C CA . ALA A 1 92 ? -13.074 -1.823 16.517 1.00 93.25 92 ALA A CA 1
ATOM 705 C C . ALA A 1 92 ? -13.099 -0.696 17.560 1.00 93.25 92 ALA A C 1
ATOM 707 O O . ALA A 1 92 ? -14.036 0.106 17.608 1.00 93.25 92 ALA A O 1
ATOM 708 N N . ARG A 1 93 ? -12.033 -0.570 18.364 1.00 95.56 93 ARG A N 1
ATOM 709 C CA . ARG A 1 93 ? -11.909 0.531 19.321 1.00 95.56 93 ARG A CA 1
ATOM 710 C C . ARG A 1 93 ? -11.794 1.876 18.618 1.00 95.56 93 ARG A C 1
ATOM 712 O O . ARG A 1 93 ? -12.408 2.839 19.079 1.00 95.56 93 ARG A O 1
ATOM 719 N N . ALA A 1 94 ? -11.086 1.936 17.492 1.00 95.81 94 ALA A N 1
ATOM 720 C CA . ALA A 1 94 ? -10.883 3.161 16.727 1.00 95.81 94 ALA A CA 1
ATOM 721 C C . ALA A 1 94 ? -12.200 3.877 16.384 1.00 95.81 94 ALA A C 1
ATOM 723 O O . ALA A 1 94 ? -12.289 5.089 16.544 1.00 95.81 94 ALA A O 1
ATOM 724 N N . THR A 1 95 ? -13.252 3.149 15.993 1.00 95.06 95 THR A N 1
ATOM 725 C CA . THR A 1 95 ? -14.555 3.751 15.647 1.00 95.06 95 THR A CA 1
ATOM 726 C C . THR A 1 95 ? -15.335 4.293 16.844 1.00 95.06 95 THR A C 1
ATOM 728 O O . THR A 1 95 ? -16.266 5.070 16.663 1.00 95.06 95 THR A O 1
ATOM 731 N N . SER A 1 96 ? -14.964 3.902 18.065 1.00 94.69 96 SER A N 1
ATOM 732 C CA . SER A 1 96 ? -15.581 4.397 19.305 1.00 94.69 96 SER A CA 1
ATOM 733 C C . SER A 1 96 ? -14.864 5.609 19.907 1.00 94.69 96 SER A C 1
ATOM 735 O O . SER A 1 96 ? -15.344 6.185 20.882 1.00 94.69 96 SER A O 1
ATOM 737 N N . LEU A 1 97 ? -13.712 5.997 19.349 1.00 95.06 97 LEU A N 1
ATOM 738 C CA . LEU A 1 97 ? -12.962 7.167 19.800 1.00 95.06 97 LEU A CA 1
ATOM 739 C C . LEU A 1 97 ? -13.661 8.468 19.394 1.00 95.06 97 LEU A C 1
ATOM 741 O O . LEU A 1 97 ? -14.372 8.492 18.390 1.00 95.06 97 LEU A O 1
ATOM 745 N N . PRO A 1 98 ? -13.445 9.577 20.117 1.00 95.50 98 PRO A N 1
ATOM 746 C CA . PRO A 1 98 ? -13.926 10.876 19.667 1.00 95.50 98 PRO A CA 1
ATOM 747 C C . PRO A 1 98 ? -13.243 11.279 18.341 1.00 95.50 98 PRO A C 1
ATOM 749 O O . PRO A 1 98 ? -12.083 10.917 18.118 1.00 95.50 98 PRO A O 1
ATOM 752 N N . PRO A 1 99 ? -13.890 12.085 17.473 1.00 93.50 99 PRO A N 1
ATOM 753 C CA . PRO A 1 99 ? -13.363 12.420 16.142 1.00 93.50 99 PRO A CA 1
ATOM 754 C C . PRO A 1 99 ? -11.928 12.965 16.138 1.00 93.50 99 PRO A C 1
ATOM 756 O O . PRO A 1 99 ? -11.129 12.609 15.275 1.00 93.50 99 PRO A O 1
ATOM 759 N N . ARG A 1 100 ? -11.562 13.761 17.153 1.00 93.50 100 ARG A N 1
ATOM 760 C CA . ARG A 1 100 ? -10.202 14.301 17.346 1.00 93.50 100 ARG A CA 1
ATOM 761 C C . ARG A 1 100 ? -9.105 13.228 17.424 1.00 93.50 100 ARG A C 1
ATOM 763 O O . ARG A 1 100 ? -7.972 13.496 17.049 1.00 93.50 100 ARG A O 1
ATOM 770 N N . GLU A 1 101 ? -9.438 12.033 17.907 1.00 94.06 101 GLU A N 1
ATOM 771 C CA . GLU A 1 101 ? -8.524 10.892 18.040 1.00 94.06 101 GLU A CA 1
ATOM 772 C C . GLU A 1 101 ? -8.649 9.933 16.845 1.00 94.06 101 GLU A C 1
ATOM 774 O O . GLU A 1 101 ? -7.667 9.305 16.455 1.00 94.06 101 GLU A O 1
ATOM 779 N N . GLN A 1 102 ? -9.816 9.878 16.193 1.00 96.12 102 GLN A N 1
ATOM 780 C CA . GLN A 1 102 ? -10.003 9.111 14.957 1.00 96.12 102 GLN A CA 1
ATOM 781 C C . GLN A 1 102 ? -9.225 9.697 13.773 1.00 96.12 102 GLN A C 1
ATOM 783 O O . GLN A 1 102 ? -8.656 8.950 12.980 1.00 96.12 102 GLN A O 1
ATOM 788 N N . ILE A 1 103 ? -9.189 11.028 13.644 1.00 95.38 103 ILE A N 1
ATOM 789 C CA . ILE A 1 103 ? -8.516 11.723 12.538 1.00 95.38 103 ILE A CA 1
ATOM 790 C C . ILE A 1 103 ? -7.030 11.340 12.423 1.00 95.38 103 ILE A C 1
ATOM 792 O O . ILE A 1 103 ? -6.638 10.903 11.342 1.00 95.38 103 ILE A O 1
ATOM 796 N N . PRO A 1 104 ? -6.183 11.442 13.468 1.00 96.19 104 PRO A N 1
ATOM 797 C CA . PRO A 1 104 ? -4.773 11.072 13.346 1.00 96.19 104 PRO A CA 1
ATOM 798 C C . PRO A 1 104 ? -4.573 9.576 13.067 1.00 96.19 104 PRO A C 1
ATOM 800 O O . PRO A 1 104 ? -3.671 9.222 12.307 1.00 96.19 104 PRO A O 1
ATOM 803 N N . VAL A 1 105 ? -5.439 8.701 13.597 1.00 97.44 105 VAL A N 1
ATOM 804 C CA . VAL A 1 105 ? -5.440 7.267 13.259 1.00 97.44 105 VAL A CA 1
ATOM 805 C C . VAL A 1 105 ? -5.719 7.072 11.768 1.00 97.44 105 VAL A C 1
ATOM 807 O O . VAL A 1 105 ? -4.997 6.354 11.075 1.00 97.44 105 VAL A O 1
ATOM 810 N N . LEU A 1 106 ? -6.746 7.739 11.244 1.00 97.31 106 LEU A N 1
ATOM 811 C CA . LEU A 1 106 ? -7.088 7.634 9.837 1.00 97.31 106 LEU A CA 1
ATOM 812 C C . LEU A 1 106 ? -5.980 8.209 8.945 1.00 97.31 106 LEU A C 1
ATOM 814 O O . LEU A 1 106 ? -5.604 7.571 7.968 1.00 97.31 106 LEU A O 1
ATOM 818 N N . VAL A 1 107 ? -5.442 9.385 9.272 1.00 97.31 107 VAL A N 1
ATOM 819 C CA . VAL A 1 107 ? -4.382 10.043 8.493 1.00 97.31 107 VAL A CA 1
ATOM 820 C C . VAL A 1 107 ? -3.110 9.197 8.473 1.00 97.31 107 VAL A C 1
ATOM 822 O O . VAL A 1 107 ? -2.552 8.979 7.399 1.00 97.31 107 VAL A O 1
ATOM 825 N N . GLY A 1 108 ? -2.674 8.663 9.619 1.00 97.62 108 GLY A N 1
ATOM 826 C CA . GLY A 1 108 ? -1.513 7.769 9.687 1.00 97.62 108 GLY A CA 1
ATOM 827 C C . GLY A 1 108 ? -1.729 6.475 8.896 1.00 97.62 108 GLY A C 1
ATOM 828 O O . GLY A 1 108 ? -0.856 6.050 8.136 1.00 97.62 108 GLY A O 1
ATOM 829 N N . GLY A 1 109 ? -2.928 5.892 8.994 1.00 97.81 109 GLY A N 1
ATOM 830 C CA . GLY A 1 109 ? -3.305 4.696 8.245 1.00 97.81 109 GLY A CA 1
ATOM 831 C C . GLY A 1 109 ? -3.348 4.947 6.738 1.00 97.81 109 GLY A C 1
ATOM 832 O O . GLY A 1 109 ? -2.785 4.174 5.964 1.00 97.81 109 GLY A O 1
ATOM 833 N N . LEU A 1 110 ? -3.952 6.058 6.312 1.00 98.12 110 LEU A N 1
ATOM 834 C CA . LEU A 1 110 ? -4.002 6.463 4.910 1.00 98.12 110 LEU A CA 1
ATOM 835 C C . LEU A 1 110 ? -2.621 6.813 4.365 1.00 98.12 110 LEU A C 1
ATOM 837 O O . LEU A 1 110 ? -2.355 6.458 3.225 1.00 98.12 110 LEU A O 1
ATOM 841 N N . LEU A 1 111 ? -1.725 7.425 5.147 1.00 98.00 111 LEU A N 1
ATOM 842 C CA . LEU A 1 111 ? -0.335 7.660 4.740 1.00 98.00 111 LEU A CA 1
ATOM 843 C C . LEU A 1 111 ? 0.388 6.338 4.449 1.00 98.00 111 LEU A C 1
ATOM 845 O O . LEU A 1 111 ? 1.031 6.202 3.404 1.00 98.00 111 LEU A O 1
ATOM 849 N N . ALA A 1 112 ? 0.236 5.345 5.332 1.00 97.94 112 ALA A N 1
ATOM 850 C CA . ALA A 1 112 ? 0.781 4.008 5.122 1.00 97.94 112 ALA A CA 1
ATOM 851 C C . ALA A 1 112 ? 0.216 3.373 3.840 1.00 97.94 112 ALA A C 1
ATOM 853 O O . ALA A 1 112 ? 0.980 2.917 2.988 1.00 97.94 112 ALA A O 1
ATOM 854 N N . VAL A 1 113 ? -1.107 3.415 3.647 1.00 98.31 113 VAL A N 1
ATOM 855 C CA . VAL A 1 113 ? -1.762 2.958 2.409 1.00 98.31 113 VAL A CA 1
ATOM 856 C C . VAL A 1 113 ? -1.190 3.680 1.184 1.00 98.31 113 VAL A C 1
ATOM 858 O O . VAL A 1 113 ? -0.800 3.023 0.218 1.00 98.31 113 VAL A O 1
ATOM 861 N N . TRP A 1 114 ? -1.086 5.011 1.228 1.00 98.00 114 TRP A N 1
ATOM 862 C CA . TRP A 1 114 ? -0.655 5.855 0.110 1.00 98.00 114 TRP A CA 1
ATOM 863 C C . TRP A 1 114 ? 0.726 5.459 -0.402 1.00 98.00 114 TRP A C 1
ATOM 865 O O . TRP A 1 114 ? 0.927 5.222 -1.596 1.00 98.00 114 TRP A O 1
ATOM 875 N N . VAL A 1 115 ? 1.673 5.342 0.529 1.00 97.75 115 VAL A N 1
ATOM 876 C CA . VAL A 1 115 ? 3.066 4.999 0.244 1.00 97.75 115 VAL A CA 1
ATOM 877 C C . VAL A 1 115 ? 3.181 3.561 -0.262 1.00 97.75 115 VAL A C 1
ATOM 879 O O . VAL A 1 115 ? 3.841 3.312 -1.276 1.00 97.75 115 VAL A O 1
ATOM 882 N N . LYS A 1 116 ? 2.532 2.604 0.416 1.00 97.12 116 LYS A N 1
ATOM 883 C CA . LYS A 1 116 ? 2.665 1.164 0.128 1.00 97.12 116 LYS A CA 1
ATOM 884 C C . LYS A 1 116 ? 1.926 0.749 -1.146 1.00 97.12 116 LYS A C 1
ATOM 886 O O . LYS A 1 116 ? 2.351 -0.193 -1.808 1.00 97.12 116 LYS A O 1
ATOM 891 N N . MET A 1 117 ? 0.879 1.475 -1.542 1.00 97.38 117 MET A N 1
ATOM 892 C CA . MET A 1 117 ? 0.212 1.310 -2.841 1.00 97.38 117 MET A CA 1
ATOM 893 C C . MET A 1 117 ? 0.919 2.043 -3.991 1.00 97.38 117 MET A C 1
ATOM 895 O O . MET A 1 117 ? 0.521 1.869 -5.147 1.00 97.38 117 MET A O 1
ATOM 899 N N . GLY A 1 118 ? 1.957 2.837 -3.699 1.00 96.06 118 GLY A N 1
ATOM 900 C CA . GLY A 1 118 ? 2.724 3.585 -4.694 1.00 96.06 118 GLY A CA 1
ATOM 901 C C . GLY A 1 118 ? 1.907 4.685 -5.371 1.00 96.06 118 GLY A C 1
ATOM 902 O O . GLY A 1 118 ? 1.996 4.852 -6.586 1.00 96.06 118 GLY A O 1
ATOM 903 N N . LEU A 1 119 ? 1.076 5.397 -4.607 1.00 96.69 119 LEU A N 1
ATOM 904 C CA . LEU A 1 119 ? 0.250 6.501 -5.098 1.00 96.69 119 LEU A CA 1
ATOM 905 C C . LEU A 1 119 ? 1.057 7.812 -5.154 1.00 96.69 119 LEU A C 1
ATOM 907 O O . LEU A 1 119 ? 1.993 7.990 -4.372 1.00 96.69 119 LEU A O 1
ATOM 911 N N . PRO A 1 120 ? 0.738 8.751 -6.066 1.00 95.50 120 PRO A N 1
ATOM 912 C CA . PRO A 1 120 ? 1.429 10.036 -6.140 1.00 95.50 120 PRO A CA 1
ATOM 913 C C . PRO A 1 120 ? 1.246 10.860 -4.849 1.00 95.50 120 PRO A C 1
ATOM 915 O O . PRO A 1 120 ? 0.158 10.841 -4.272 1.00 95.50 120 PRO A O 1
ATOM 918 N N . PRO A 1 121 ? 2.284 11.585 -4.383 1.00 95.12 121 PRO A N 1
ATOM 919 C CA . PRO A 1 121 ? 3.611 11.751 -4.993 1.00 95.12 121 PRO A CA 1
ATOM 920 C C . PRO A 1 121 ? 4.581 10.583 -4.720 1.00 95.12 121 PRO A C 1
ATOM 922 O O . PRO A 1 121 ? 5.598 10.460 -5.398 1.00 95.12 121 PRO A O 1
ATOM 925 N N . PHE A 1 122 ? 4.244 9.658 -3.822 1.00 95.06 122 PHE A N 1
ATOM 926 C CA . PHE A 1 122 ? 5.075 8.523 -3.403 1.00 95.06 122 PHE A CA 1
ATOM 927 C C . PHE A 1 122 ? 4.986 7.299 -4.335 1.00 95.06 122 PHE A C 1
ATOM 929 O O . PHE A 1 122 ? 4.979 6.153 -3.884 1.00 95.06 122 PHE A O 1
ATOM 936 N N . HIS A 1 123 ? 5.026 7.523 -5.646 1.00 94.19 123 HIS A N 1
ATOM 937 C CA . HIS A 1 123 ? 4.943 6.467 -6.661 1.00 94.19 123 HIS A CA 1
ATOM 938 C C . HIS A 1 123 ? 6.306 6.048 -7.236 1.00 94.19 123 HIS A C 1
ATOM 940 O O . HIS A 1 123 ? 6.390 5.061 -7.961 1.00 94.19 123 HIS A O 1
ATOM 946 N N . GLY A 1 124 ? 7.391 6.760 -6.902 1.00 92.00 124 GLY A N 1
ATOM 947 C CA . GLY A 1 124 ? 8.713 6.554 -7.509 1.00 92.00 124 GLY A CA 1
ATOM 948 C C . GLY A 1 124 ? 9.255 5.121 -7.418 1.00 92.00 124 GLY A C 1
ATOM 949 O O . GLY A 1 124 ? 9.713 4.582 -8.420 1.00 92.00 124 GLY A O 1
ATOM 950 N N . TRP A 1 125 ? 9.139 4.466 -6.256 1.00 93.19 125 TRP A N 1
ATOM 951 C CA . TRP A 1 125 ? 9.570 3.069 -6.104 1.00 93.19 125 TRP A CA 1
ATOM 952 C C . TRP A 1 125 ? 8.751 2.106 -6.982 1.00 93.19 125 TRP A C 1
ATOM 954 O O . TRP A 1 125 ? 9.298 1.134 -7.497 1.00 93.19 125 TRP A O 1
ATOM 964 N N . LEU A 1 126 ? 7.457 2.387 -7.186 1.00 94.25 126 LEU A N 1
ATOM 965 C CA . LEU A 1 126 ? 6.570 1.582 -8.025 1.00 94.25 126 LEU A CA 1
ATOM 966 C C . LEU A 1 126 ? 6.886 1.795 -9.510 1.00 94.25 126 LEU A C 1
ATOM 968 O O . LEU A 1 126 ? 6.878 0.834 -10.277 1.00 94.25 126 LEU A O 1
ATOM 972 N N . VAL A 1 127 ? 7.228 3.022 -9.912 1.00 92.00 127 VAL A N 1
ATOM 973 C CA . VAL A 1 127 ? 7.694 3.326 -11.274 1.00 92.00 127 VAL A CA 1
ATOM 974 C C . VAL A 1 127 ? 8.965 2.556 -11.605 1.00 92.00 127 VAL A C 1
ATOM 976 O O . VAL A 1 127 ? 9.027 1.925 -12.661 1.00 92.00 127 VAL A O 1
ATOM 979 N N . ASP A 1 128 ? 9.932 2.522 -10.690 1.00 90.25 128 ASP A N 1
ATOM 980 C CA . ASP A 1 128 ? 11.194 1.809 -10.899 1.00 90.25 128 ASP A CA 1
ATOM 981 C C . ASP A 1 128 ? 10.981 0.307 -11.138 1.00 90.25 128 ASP A C 1
ATOM 983 O O . ASP A 1 128 ? 11.742 -0.312 -11.882 1.00 90.25 128 ASP A O 1
ATOM 987 N N . THR A 1 129 ? 9.903 -0.287 -10.604 1.00 90.12 129 THR A N 1
ATOM 988 C CA . THR A 1 129 ? 9.588 -1.700 -10.875 1.00 90.12 129 THR A CA 1
ATOM 989 C C . THR A 1 129 ? 9.382 -1.986 -12.361 1.00 90.12 129 THR A C 1
ATOM 991 O O . THR A 1 129 ? 9.627 -3.108 -12.786 1.00 90.12 129 THR A O 1
ATOM 994 N N . SER A 1 130 ? 9.001 -1.002 -13.185 1.00 87.94 130 SER A N 1
ATOM 995 C CA . SER A 1 130 ? 8.852 -1.188 -14.638 1.00 87.94 130 SER A CA 1
ATOM 996 C C . SER A 1 130 ? 10.146 -1.587 -15.350 1.00 87.94 130 SER A C 1
ATOM 998 O O . SER A 1 130 ? 10.087 -2.200 -16.415 1.00 87.94 130 SER A O 1
ATOM 1000 N N . LEU A 1 131 ? 11.298 -1.302 -14.738 1.00 85.62 131 LEU A N 1
ATOM 1001 C CA . LEU A 1 131 ? 12.618 -1.682 -15.235 1.00 85.62 131 LEU A CA 1
ATOM 1002 C C . LEU A 1 131 ? 12.963 -3.148 -14.922 1.00 85.62 131 LEU A C 1
ATOM 1004 O O . LEU A 1 131 ? 13.904 -3.700 -15.492 1.00 85.62 131 LEU A O 1
ATOM 1008 N N . LEU A 1 132 ? 12.207 -3.795 -14.030 1.00 85.88 132 LEU A N 1
ATOM 1009 C CA . LEU A 1 132 ? 12.394 -5.197 -13.676 1.00 85.88 132 LEU A CA 1
ATOM 1010 C C . LEU A 1 132 ? 11.790 -6.137 -14.735 1.00 85.88 132 LEU A C 1
ATOM 1012 O O . LEU A 1 132 ? 10.794 -5.811 -15.396 1.00 85.88 132 LEU A O 1
ATOM 1016 N N . PRO A 1 133 ? 12.319 -7.370 -14.868 1.00 84.69 133 PRO A N 1
ATOM 1017 C CA . PRO A 1 133 ? 11.665 -8.395 -15.669 1.00 84.69 133 PRO A CA 1
ATOM 1018 C C . PRO A 1 133 ? 10.252 -8.688 -15.146 1.00 84.69 133 PRO A C 1
ATOM 1020 O O . PRO A 1 133 ? 9.974 -8.550 -13.955 1.00 84.69 133 PRO A O 1
ATOM 1023 N N . TRP A 1 134 ? 9.335 -9.084 -16.035 1.00 86.31 134 TRP A N 1
ATOM 1024 C CA . TRP A 1 134 ? 7.913 -9.223 -15.691 1.00 86.31 134 TRP A CA 1
ATOM 1025 C C . TRP A 1 134 ? 7.667 -10.207 -14.540 1.00 86.31 134 TRP A C 1
ATOM 1027 O O . TRP A 1 134 ? 6.804 -9.951 -13.709 1.00 86.31 134 TRP A O 1
ATOM 1037 N N . GLN A 1 135 ? 8.475 -11.264 -14.431 1.00 87.19 135 GLN A N 1
ATOM 1038 C CA . GLN A 1 135 ? 8.397 -12.231 -13.337 1.00 87.19 135 GLN A CA 1
ATOM 1039 C C . GLN A 1 135 ? 8.692 -11.570 -11.986 1.00 87.19 135 GLN A C 1
ATOM 1041 O O . GLN A 1 135 ? 7.967 -11.779 -11.021 1.00 87.19 135 GLN A O 1
ATOM 1046 N N . ALA A 1 136 ? 9.726 -10.727 -11.918 1.00 87.62 136 ALA A N 1
ATOM 1047 C CA . ALA A 1 136 ? 10.057 -9.976 -10.709 1.00 87.62 136 ALA A CA 1
ATOM 1048 C C . ALA A 1 136 ? 8.997 -8.907 -10.398 1.00 87.62 136 ALA A C 1
ATOM 1050 O O . ALA A 1 136 ? 8.653 -8.705 -9.235 1.00 87.62 136 ALA A O 1
ATOM 1051 N N . ARG A 1 137 ? 8.426 -8.265 -11.429 1.00 90.31 137 ARG A N 1
ATOM 1052 C CA . ARG A 1 137 ? 7.334 -7.290 -11.264 1.00 90.31 137 ARG A CA 1
ATOM 1053 C C . ARG A 1 137 ? 6.103 -7.891 -10.597 1.00 90.31 137 ARG A C 1
ATOM 1055 O O . ARG A 1 137 ? 5.535 -7.236 -9.732 1.00 90.31 137 ARG A O 1
ATOM 1062 N N . VAL A 1 138 ? 5.723 -9.125 -10.939 1.00 90.69 138 VAL A N 1
ATOM 1063 C CA . VAL A 1 138 ? 4.583 -9.811 -10.301 1.00 90.69 138 VAL A CA 1
ATOM 1064 C C . VAL A 1 138 ? 4.759 -9.871 -8.784 1.00 90.69 138 VAL A C 1
ATOM 1066 O O . VAL A 1 138 ? 3.830 -9.553 -8.043 1.00 90.69 138 VAL A O 1
ATOM 1069 N N . TRP A 1 139 ? 5.959 -10.206 -8.313 1.00 90.38 139 TRP A N 1
ATOM 1070 C CA . TRP A 1 139 ? 6.235 -10.299 -6.882 1.00 90.38 139 TRP A CA 1
ATOM 1071 C C . TRP A 1 139 ? 6.326 -8.924 -6.217 1.00 90.38 139 TRP A C 1
ATOM 1073 O O . TRP A 1 139 ? 5.689 -8.704 -5.194 1.00 90.38 139 TRP A O 1
ATOM 1083 N N . VAL A 1 140 ? 7.064 -7.982 -6.809 1.00 92.00 140 VAL A N 1
ATOM 1084 C CA . VAL A 1 140 ? 7.369 -6.680 -6.187 1.00 92.00 140 VAL A CA 1
ATOM 1085 C C . VAL A 1 140 ? 6.211 -5.678 -6.305 1.00 92.00 140 VAL A C 1
ATOM 1087 O O . VAL A 1 140 ? 5.859 -5.016 -5.333 1.00 92.00 140 VAL A O 1
ATOM 1090 N N . ALA A 1 141 ? 5.601 -5.562 -7.486 1.00 92.31 141 ALA A N 1
ATOM 1091 C CA . ALA A 1 141 ? 4.536 -4.597 -7.782 1.00 92.31 141 ALA A CA 1
ATOM 1092 C C . ALA A 1 141 ? 3.121 -5.200 -7.719 1.00 92.31 141 ALA A C 1
ATOM 1094 O O . ALA A 1 141 ? 2.137 -4.459 -7.785 1.00 92.31 141 ALA A O 1
ATOM 1095 N N . GLY A 1 142 ? 3.013 -6.531 -7.638 1.00 90.81 142 GLY A N 1
ATOM 1096 C CA . GLY A 1 142 ? 1.752 -7.257 -7.501 1.00 90.81 142 GLY A CA 1
ATOM 1097 C C . GLY A 1 142 ? 1.530 -7.775 -6.084 1.00 90.81 142 GLY A C 1
ATOM 1098 O O . GLY A 1 142 ? 0.705 -7.230 -5.359 1.00 90.81 142 GLY A O 1
ATOM 1099 N N . ALA A 1 143 ? 2.257 -8.825 -5.699 1.00 89.00 143 ALA A N 1
ATOM 1100 C CA . ALA A 1 143 ? 2.002 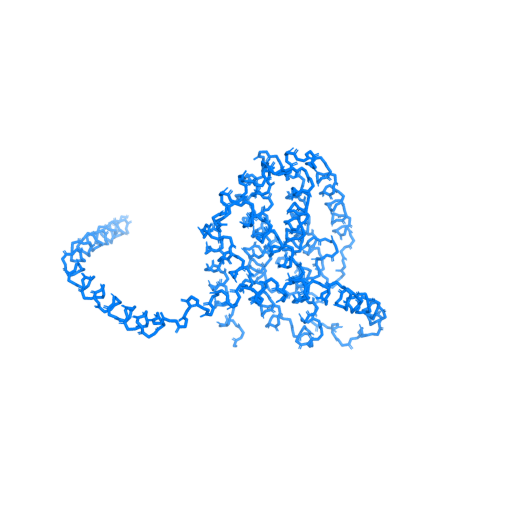-9.579 -4.469 1.00 89.00 143 ALA A CA 1
ATOM 1101 C C . ALA A 1 143 ? 2.518 -8.915 -3.179 1.00 89.00 143 ALA A C 1
ATOM 1103 O O . ALA A 1 143 ? 2.002 -9.220 -2.111 1.00 89.00 143 ALA A O 1
ATOM 1104 N N . ALA A 1 144 ? 3.526 -8.041 -3.255 1.00 92.62 144 ALA A N 1
ATOM 1105 C CA . ALA A 1 144 ? 4.178 -7.451 -2.083 1.00 92.62 144 ALA A CA 1
ATOM 1106 C C . ALA A 1 144 ? 3.421 -6.232 -1.506 1.00 92.62 144 ALA A C 1
ATOM 1108 O O . ALA A 1 144 ? 2.233 -6.300 -1.187 1.00 92.62 144 ALA A O 1
ATOM 1109 N N . LEU A 1 145 ? 4.114 -5.101 -1.337 1.00 94.94 145 LEU A N 1
ATOM 1110 C CA . LEU A 1 145 ? 3.610 -3.919 -0.630 1.00 94.94 145 LEU A CA 1
ATOM 1111 C C . LEU A 1 145 ? 2.252 -3.395 -1.133 1.00 94.94 145 LEU A C 1
ATOM 1113 O O . LEU A 1 145 ? 1.440 -3.039 -0.278 1.00 94.94 145 LEU A O 1
ATOM 1117 N N . PRO A 1 146 ? 1.939 -3.372 -2.448 1.00 97.06 146 PRO A N 1
ATOM 1118 C CA . PRO A 1 146 ? 0.664 -2.831 -2.915 1.00 97.06 146 PRO A CA 1
ATOM 1119 C C . PRO A 1 146 ? -0.544 -3.626 -2.431 1.00 97.06 14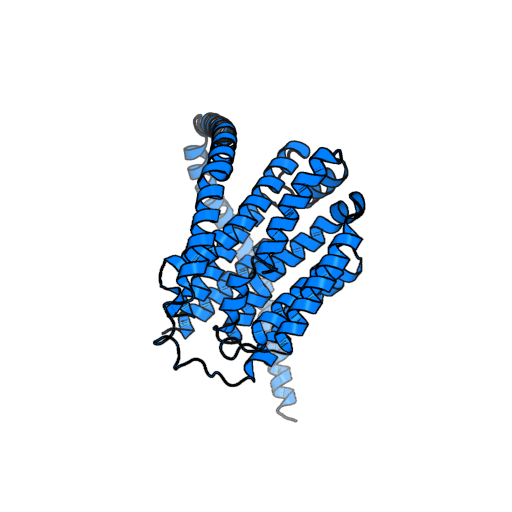6 PRO A C 1
ATOM 1121 O O . PRO A 1 146 ? -1.560 -3.026 -2.087 1.00 97.06 146 PRO A O 1
ATOM 1124 N N . LEU A 1 147 ? -0.429 -4.957 -2.371 1.00 97.31 147 LEU A N 1
ATOM 1125 C CA . LEU A 1 147 ? -1.491 -5.818 -1.857 1.00 97.31 147 LEU A CA 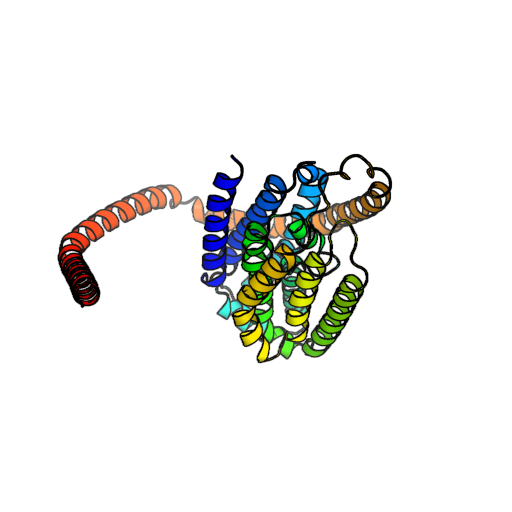1
ATOM 1126 C C . LEU A 1 147 ? -1.703 -5.577 -0.360 1.00 97.31 147 LEU A C 1
ATOM 1128 O O . LEU A 1 147 ? -2.838 -5.434 0.087 1.00 97.31 147 LEU A O 1
ATOM 1132 N N . LEU A 1 148 ? -0.616 -5.469 0.408 1.00 97.25 148 LEU A N 1
ATOM 1133 C CA . LEU A 1 148 ? -0.692 -5.193 1.845 1.00 97.25 148 LEU A CA 1
ATOM 1134 C C . LEU A 1 148 ? -1.251 -3.790 2.135 1.00 97.25 148 LEU A C 1
ATOM 1136 O O . LEU A 1 148 ? -2.036 -3.625 3.067 1.00 97.25 148 LEU A O 1
ATOM 1140 N N . GLY A 1 149 ? -0.911 -2.797 1.309 1.00 97.31 149 GLY A N 1
ATOM 1141 C CA . GLY A 1 149 ? -1.505 -1.461 1.361 1.00 97.31 149 GLY A CA 1
ATOM 1142 C C . GLY A 1 149 ? -3.005 -1.482 1.053 1.00 97.31 149 GLY A C 1
ATOM 1143 O O . GLY A 1 149 ? -3.793 -0.921 1.809 1.00 97.31 149 GLY A O 1
ATOM 1144 N N . ALA A 1 150 ? -3.424 -2.193 0.002 1.00 97.88 150 ALA A N 1
ATOM 1145 C CA . ALA A 1 150 ? -4.841 -2.363 -0.324 1.00 97.88 150 ALA A CA 1
ATOM 1146 C C . ALA A 1 150 ? -5.608 -3.087 0.797 1.00 97.88 150 ALA A C 1
ATOM 1148 O O . ALA A 1 150 ? -6.737 -2.722 1.123 1.00 97.88 150 ALA A O 1
ATOM 1149 N N . TYR A 1 151 ? -4.993 -4.092 1.422 1.00 97.12 151 TYR A N 1
ATOM 1150 C CA . TYR A 1 151 ? -5.588 -4.802 2.548 1.00 97.12 151 TYR A CA 1
ATOM 1151 C C . TYR A 1 151 ? -5.748 -3.906 3.783 1.00 97.12 151 TYR A C 1
ATOM 1153 O O . TYR A 1 151 ? -6.799 -3.932 4.423 1.00 97.12 151 TYR A O 1
ATOM 1161 N N . LEU A 1 152 ? -4.761 -3.057 4.090 1.00 96.88 152 LEU A N 1
ATOM 1162 C CA . LEU A 1 152 ? -4.900 -2.052 5.146 1.00 96.88 152 LEU A CA 1
ATOM 1163 C C . LEU A 1 152 ? -6.033 -1.063 4.829 1.00 96.88 152 LEU A C 1
ATOM 1165 O O . LEU A 1 152 ? -6.846 -0.780 5.703 1.00 96.88 152 LEU A O 1
ATOM 1169 N N . LEU A 1 153 ? -6.150 -0.601 3.581 1.00 97.62 153 LEU A N 1
ATOM 1170 C CA . LEU A 1 153 ? -7.247 0.276 3.151 1.00 97.62 153 LEU A CA 1
ATOM 1171 C C . LEU A 1 153 ? -8.623 -0.371 3.362 1.00 97.62 153 LEU A C 1
ATOM 1173 O O . LEU A 1 153 ? -9.550 0.281 3.840 1.00 97.62 153 LEU A O 1
ATOM 1177 N N . TYR A 1 154 ? -8.748 -1.666 3.064 1.00 97.06 154 TYR A N 1
ATOM 1178 C CA . TYR A 1 154 ? -9.953 -2.438 3.366 1.00 97.06 154 TYR A CA 1
ATOM 1179 C C . TYR A 1 154 ? -10.236 -2.497 4.871 1.00 97.06 154 TYR A C 1
ATOM 1181 O O . TYR A 1 154 ? -11.368 -2.263 5.290 1.00 97.06 154 TYR A O 1
ATOM 1189 N N . ARG A 1 155 ? -9.212 -2.748 5.696 1.00 95.69 155 ARG A N 1
ATOM 1190 C CA . ARG A 1 155 ? -9.336 -2.782 7.162 1.00 95.69 155 ARG A CA 1
ATOM 1191 C C . ARG A 1 155 ? -9.712 -1.422 7.766 1.00 95.69 155 ARG A C 1
ATOM 1193 O O . ARG A 1 155 ? -10.389 -1.390 8.786 1.00 95.69 155 ARG A O 1
ATOM 1200 N N . LEU A 1 156 ? -9.353 -0.311 7.119 1.00 96.38 156 LEU A N 1
ATOM 1201 C CA . LEU A 1 156 ? -9.731 1.048 7.534 1.00 96.38 156 LEU A CA 1
ATOM 1202 C C . LEU A 1 156 ? -11.165 1.445 7.142 1.00 96.38 156 LEU A C 1
ATOM 1204 O O . LEU A 1 156 ? -11.632 2.502 7.566 1.00 96.38 156 LEU A O 1
ATOM 1208 N N . ARG A 1 157 ? -11.896 0.619 6.378 1.00 95.94 157 ARG A N 1
ATOM 1209 C CA . ARG A 1 157 ? -13.275 0.908 5.940 1.00 95.94 157 ARG A CA 1
ATOM 1210 C C . ARG A 1 157 ? -14.207 1.405 7.060 1.00 95.94 157 ARG A C 1
ATOM 1212 O O . ARG A 1 157 ? -14.894 2.393 6.808 1.00 95.94 157 ARG A O 1
ATOM 1219 N N . PRO A 1 158 ? -14.255 0.803 8.266 1.00 94.94 158 PRO A N 1
ATOM 1220 C CA . PRO A 1 158 ? -15.130 1.287 9.335 1.00 94.94 158 PRO A CA 1
ATOM 1221 C C . PRO A 1 158 ? -14.852 2.745 9.724 1.00 94.94 158 PRO A C 1
ATOM 1223 O O . PRO A 1 158 ? -15.788 3.526 9.862 1.00 94.94 158 PRO A O 1
ATOM 1226 N N . LEU A 1 159 ? -13.576 3.142 9.806 1.00 96.00 159 LEU A N 1
ATOM 1227 C CA . LEU A 1 159 ? -13.171 4.525 10.086 1.00 96.00 159 LEU A CA 1
ATOM 1228 C C . LEU A 1 159 ? -13.520 5.476 8.937 1.00 96.00 159 LEU A C 1
ATOM 1230 O O . LEU A 1 159 ? -13.976 6.590 9.177 1.00 96.00 159 LEU A O 1
ATOM 1234 N N . LEU A 1 160 ? -13.344 5.035 7.687 1.00 96.88 160 LEU A N 1
ATOM 1235 C CA . LEU A 1 160 ? -13.687 5.832 6.503 1.00 96.88 160 LEU A CA 1
ATOM 1236 C C . LEU A 1 160 ? -15.178 6.169 6.425 1.00 96.88 160 LEU A C 1
ATOM 1238 O O . LEU A 1 160 ? -15.549 7.259 5.983 1.00 96.88 160 LEU A O 1
ATOM 1242 N N . VAL A 1 161 ? -16.022 5.217 6.820 1.00 95.25 161 VAL A N 1
ATOM 1243 C CA . VAL A 1 161 ? -17.475 5.387 6.865 1.00 95.25 161 VAL A CA 1
ATOM 1244 C C . VAL A 1 161 ? -17.868 6.242 8.068 1.00 95.25 161 VAL A C 1
ATOM 1246 O O . VAL A 1 161 ? -18.624 7.192 7.894 1.00 95.25 161 VAL A O 1
ATOM 1249 N N . ALA A 1 162 ? -17.310 5.969 9.254 1.00 94.56 162 ALA A N 1
ATOM 1250 C CA . ALA A 1 162 ? -17.605 6.718 10.477 1.00 94.56 162 ALA A CA 1
ATOM 1251 C C . ALA A 1 162 ? -17.271 8.217 10.361 1.00 94.56 162 ALA A C 1
ATOM 1253 O O . ALA A 1 162 ? -18.043 9.054 10.815 1.00 94.56 162 ALA A O 1
ATOM 1254 N N . LEU A 1 163 ? -16.154 8.559 9.708 1.00 95.75 163 LEU A N 1
ATOM 1255 C CA . LEU A 1 163 ? -15.737 9.947 9.478 1.00 95.75 163 LEU A CA 1
ATOM 1256 C C . LEU A 1 163 ? -16.335 10.575 8.207 1.00 95.75 163 LEU A C 1
ATOM 1258 O O . LEU A 1 163 ? -16.044 11.730 7.908 1.00 95.75 163 LEU A O 1
ATOM 1262 N N . GLY A 1 164 ? -17.127 9.836 7.422 1.00 95.75 164 GLY A N 1
ATOM 1263 C CA . GLY A 1 164 ? -17.760 10.359 6.206 1.00 95.75 164 GLY A CA 1
ATOM 1264 C C . GLY A 1 164 ? -16.790 10.746 5.078 1.00 95.75 164 GLY A C 1
ATOM 1265 O O . GLY A 1 164 ? -17.170 11.468 4.161 1.00 95.75 164 GLY A O 1
ATOM 1266 N N . VAL A 1 165 ? -15.541 10.266 5.101 1.00 96.62 165 VAL A N 1
ATOM 1267 C CA . VAL A 1 165 ? -14.489 10.636 4.124 1.00 96.62 165 VAL A CA 1
ATOM 1268 C C . VAL A 1 165 ? -14.491 9.781 2.852 1.00 96.62 165 VAL A C 1
ATOM 1270 O O . VAL A 1 165 ? -13.735 10.036 1.916 1.00 96.62 165 VAL A O 1
ATOM 1273 N N . THR A 1 166 ? -15.338 8.755 2.804 1.00 96.94 166 THR A N 1
ATOM 1274 C CA . THR A 1 166 ? -15.481 7.840 1.661 1.00 96.94 166 THR A CA 1
ATOM 1275 C C . THR A 1 166 ? -15.654 8.557 0.304 1.00 96.94 166 THR A C 1
ATOM 1277 O O . THR A 1 166 ? -14.869 8.269 -0.602 1.00 96.94 166 THR A O 1
ATOM 1280 N N . PRO A 1 167 ? -16.586 9.521 0.120 1.00 96.75 167 PRO A N 1
ATOM 1281 C CA . PRO A 1 167 ? -16.734 10.215 -1.165 1.00 96.75 167 PRO A CA 1
ATOM 1282 C C . PRO A 1 167 ? -15.495 11.033 -1.550 1.00 96.75 167 PRO A C 1
ATOM 1284 O O . PRO A 1 167 ? -15.137 11.075 -2.725 1.00 96.75 167 PRO A O 1
ATOM 1287 N N . LEU A 1 168 ? -14.801 11.632 -0.574 1.00 96.88 168 LEU A N 1
ATOM 1288 C CA . LEU A 1 168 ? -13.562 12.372 -0.819 1.00 96.88 168 LEU A CA 1
ATOM 1289 C C . LEU A 1 168 ? -12.471 11.449 -1.376 1.00 96.88 168 LEU A C 1
ATOM 1291 O O . LEU A 1 168 ? -11.851 11.777 -2.386 1.00 96.88 168 LEU A O 1
ATOM 1295 N N . LEU A 1 169 ? -12.266 10.275 -0.768 1.00 97.06 169 LEU A N 1
ATOM 1296 C CA . LEU A 1 169 ? -11.334 9.277 -1.303 1.00 97.06 169 LEU A CA 1
ATOM 1297 C C . LEU A 1 169 ? -11.750 8.780 -2.688 1.00 97.06 169 LEU A C 1
ATOM 1299 O O . LEU A 1 169 ? -10.885 8.593 -3.542 1.00 97.06 169 LEU A O 1
ATOM 1303 N N . GLY A 1 170 ? -13.057 8.647 -2.927 1.00 97.56 170 GLY A N 1
ATOM 1304 C CA . GLY A 1 170 ? -13.622 8.350 -4.239 1.00 97.56 170 GLY A CA 1
ATOM 1305 C C . GLY A 1 170 ? -13.174 9.348 -5.307 1.00 97.56 170 GLY A C 1
ATOM 1306 O O . GLY A 1 170 ? -12.599 8.960 -6.325 1.00 97.56 170 GLY A O 1
ATOM 1307 N N . VAL A 1 171 ? -13.367 10.643 -5.038 1.00 97.94 171 VAL A N 1
ATOM 1308 C CA . VAL A 1 171 ? -12.944 11.739 -5.925 1.00 97.94 171 VAL A CA 1
ATOM 1309 C C . VAL A 1 171 ? -11.434 11.712 -6.151 1.00 97.94 171 VAL A C 1
ATOM 1311 O O . VAL A 1 171 ? -10.986 11.788 -7.294 1.00 97.94 171 VAL A O 1
ATOM 1314 N N . VAL A 1 172 ? -10.634 11.543 -5.095 1.00 97.81 172 VAL A N 1
ATOM 1315 C CA . VAL A 1 172 ? -9.171 11.466 -5.233 1.00 97.81 172 VAL A CA 1
ATOM 1316 C C . VAL A 1 172 ? -8.753 10.253 -6.073 1.00 97.81 172 VAL A C 1
ATOM 1318 O O . VAL A 1 172 ? -7.879 10.373 -6.933 1.00 97.81 172 VAL A O 1
ATOM 1321 N N . GLY A 1 173 ? -9.410 9.105 -5.893 1.00 98.00 173 GLY A N 1
ATOM 1322 C CA . GLY A 1 173 ? -9.215 7.914 -6.717 1.00 98.00 173 GLY A CA 1
ATOM 1323 C C . GLY A 1 173 ? -9.498 8.175 -8.197 1.00 98.00 173 GLY A C 1
ATOM 1324 O O . GLY A 1 173 ? -8.669 7.842 -9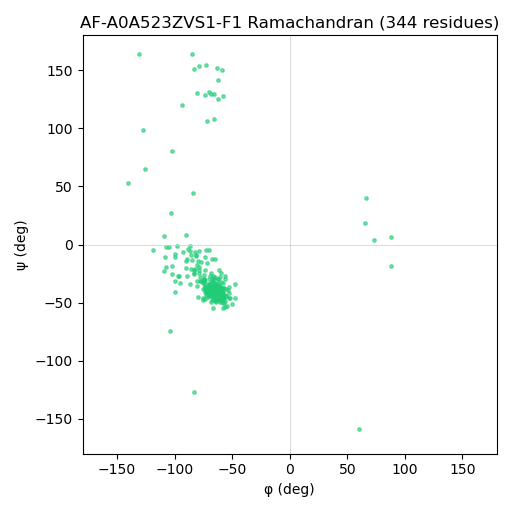.042 1.00 98.00 173 GLY A O 1
ATOM 1325 N N . VAL A 1 174 ? -10.613 8.842 -8.518 1.00 98.25 174 VAL A N 1
ATOM 1326 C CA . VAL A 1 174 ? -10.955 9.245 -9.895 1.00 98.25 174 VAL A CA 1
ATOM 1327 C C . VAL A 1 174 ? -9.895 10.176 -10.483 1.00 98.25 174 VAL A C 1
ATOM 1329 O O . VAL A 1 174 ? -9.445 9.954 -11.605 1.00 98.25 174 VAL A O 1
ATOM 1332 N N . VAL A 1 175 ? -9.449 11.185 -9.730 1.00 98.12 175 VAL A N 1
ATOM 1333 C CA . VAL A 1 175 ? -8.429 12.140 -10.190 1.00 98.12 175 VAL A CA 1
ATOM 1334 C C . VAL A 1 175 ? -7.105 11.435 -10.496 1.00 98.12 175 VAL A C 1
ATOM 1336 O O . VAL A 1 175 ? -6.523 11.649 -11.561 1.00 98.12 175 VAL A O 1
ATOM 1339 N N . ILE A 1 176 ? -6.636 10.553 -9.608 1.00 98.19 176 ILE A N 1
ATOM 1340 C CA . ILE A 1 176 ? -5.390 9.800 -9.824 1.00 98.19 176 ILE A CA 1
ATOM 1341 C C . ILE A 1 176 ? -5.540 8.831 -11.001 1.00 98.19 176 ILE A C 1
ATOM 1343 O O . ILE A 1 176 ? -4.612 8.697 -11.800 1.00 98.19 176 ILE A O 1
ATOM 1347 N N . LEU A 1 177 ? -6.697 8.179 -11.143 1.00 97.56 177 LEU A N 1
ATOM 1348 C CA . LEU A 1 177 ? -6.978 7.288 -12.267 1.00 97.56 177 LEU A CA 1
ATOM 1349 C C . LEU A 1 177 ? -6.981 8.048 -13.600 1.00 97.56 177 LEU A C 1
ATOM 1351 O O . LEU A 1 177 ? -6.380 7.579 -14.567 1.00 97.56 177 LEU A O 1
ATOM 1355 N N . ALA A 1 178 ? -7.600 9.229 -13.651 1.00 96.94 178 ALA A N 1
ATOM 1356 C CA . ALA A 1 178 ? -7.602 10.091 -14.829 1.00 96.94 178 ALA A CA 1
ATOM 1357 C C . ALA A 1 178 ? -6.181 10.550 -15.185 1.00 96.94 178 ALA A C 1
ATOM 1359 O O . ALA A 1 178 ? -5.773 10.465 -16.343 1.00 96.94 178 ALA A O 1
ATOM 1360 N N . TRP A 1 179 ? -5.389 10.950 -14.187 1.00 95.25 179 TRP A N 1
ATOM 1361 C CA . TRP A 1 179 ? -3.986 11.319 -14.376 1.00 95.25 179 TRP A CA 1
ATOM 1362 C C . TRP A 1 179 ? -3.136 10.153 -14.905 1.00 95.25 179 TRP A C 1
ATOM 1364 O O . TRP A 1 179 ? -2.407 10.311 -15.888 1.00 95.25 179 TRP A O 1
ATOM 1374 N N . ALA A 1 180 ? -3.264 8.965 -14.309 1.00 94.81 180 ALA A N 1
ATOM 1375 C CA . ALA A 1 180 ? -2.575 7.761 -14.768 1.00 94.81 180 ALA A CA 1
ATOM 1376 C C . ALA A 1 180 ? -2.995 7.379 -16.200 1.00 94.81 180 ALA A C 1
ATOM 1378 O O . ALA A 1 180 ? -2.149 7.036 -17.024 1.00 94.81 180 ALA A O 1
ATOM 1379 N N . SER A 1 181 ? -4.283 7.511 -16.527 1.00 93.81 181 SER A N 1
ATOM 1380 C CA . SER A 1 181 ? -4.812 7.257 -17.873 1.00 93.81 181 SER A CA 1
ATOM 1381 C C . SER A 1 181 ? -4.272 8.260 -18.896 1.00 93.81 181 SER A C 1
ATOM 1383 O O . SER A 1 181 ? -3.833 7.868 -19.974 1.00 93.81 181 SER A O 1
ATOM 1385 N N . ALA A 1 182 ? -4.197 9.547 -18.550 1.00 92.88 182 ALA A N 1
ATOM 1386 C CA . ALA A 1 182 ? -3.589 10.563 -19.408 1.00 92.88 182 ALA A CA 1
ATOM 1387 C C . ALA A 1 182 ? -2.099 10.279 -19.676 1.00 92.88 182 ALA A C 1
ATOM 1389 O O . ALA A 1 182 ? -1.616 10.467 -20.794 1.00 92.88 182 ALA A O 1
ATOM 1390 N N . LYS A 1 183 ? -1.370 9.763 -18.677 1.00 90.56 183 LYS A N 1
ATOM 1391 C CA . LYS A 1 183 ? 0.020 9.309 -18.837 1.00 90.56 183 LYS A CA 1
ATOM 1392 C C . LYS A 1 183 ? 0.153 8.075 -19.735 1.00 90.56 183 LYS A C 1
ATOM 1394 O O . LYS A 1 183 ? 1.150 7.960 -20.444 1.00 90.56 183 LYS A O 1
ATOM 1399 N N . LEU A 1 184 ? -0.847 7.191 -19.778 1.00 88.81 184 LEU A N 1
ATOM 1400 C CA . LEU A 1 184 ? -0.882 6.071 -20.729 1.00 88.81 184 LEU A CA 1
ATOM 1401 C C . LEU A 1 184 ? -1.038 6.529 -22.183 1.00 88.81 184 LEU A C 1
ATOM 1403 O O . LEU A 1 184 ? -0.478 5.891 -23.070 1.00 88.81 184 LEU A O 1
ATOM 1407 N N . LEU A 1 185 ? -1.746 7.638 -22.424 1.00 87.94 185 LEU A N 1
ATOM 1408 C CA . LEU A 1 185 ? -1.899 8.234 -23.760 1.00 87.94 185 LEU A CA 1
ATOM 1409 C C . LEU A 1 185 ? -0.622 8.933 -24.250 1.00 87.94 185 LEU A C 1
ATOM 1411 O O . LEU A 1 185 ? -0.440 9.124 -25.450 1.00 87.94 185 LEU A O 1
ATOM 1415 N N . ARG A 1 186 ? 0.269 9.318 -23.330 1.00 85.19 186 ARG A N 1
ATOM 1416 C CA . ARG A 1 186 ? 1.561 9.956 -23.624 1.00 85.19 186 ARG A CA 1
ATOM 1417 C C . ARG A 1 186 ? 2.698 9.171 -22.963 1.00 85.19 186 ARG A C 1
ATOM 1419 O O . ARG A 1 186 ? 3.335 9.686 -22.041 1.00 85.19 186 ARG A O 1
ATOM 1426 N N . PRO A 1 187 ? 2.931 7.914 -23.387 1.00 73.62 187 PRO A N 1
ATOM 1427 C CA . PRO A 1 187 ? 3.879 7.042 -22.718 1.00 73.62 187 PRO A CA 1
ATOM 1428 C C . PRO A 1 187 ? 5.296 7.591 -22.866 1.00 73.62 187 PRO A C 1
ATOM 1430 O O . PRO A 1 187 ? 5.765 7.898 -23.961 1.00 73.62 187 PRO A O 1
ATOM 1433 N N . GLU A 1 188 ? 5.996 7.687 -21.743 1.00 73.56 188 GLU A N 1
ATOM 1434 C CA . GLU A 1 188 ? 7.387 8.115 -21.732 1.00 73.56 188 GLU A CA 1
ATOM 1435 C C . GLU A 1 188 ? 8.255 7.027 -22.391 1.00 73.56 188 GLU A C 1
ATOM 1437 O O . GLU A 1 188 ? 8.167 5.862 -21.987 1.00 73.56 188 GLU A O 1
ATOM 1442 N N . PRO A 1 189 ? 9.131 7.360 -23.363 1.00 66.12 189 PRO A N 1
ATOM 1443 C CA . PRO A 1 189 ? 9.895 6.363 -24.123 1.00 66.12 189 PRO A CA 1
ATOM 1444 C C . PRO A 1 189 ? 10.733 5.410 -23.260 1.00 66.12 189 PRO A C 1
ATOM 1446 O O . PRO A 1 189 ? 11.001 4.280 -23.664 1.00 66.12 189 PRO A O 1
ATOM 1449 N N . ARG A 1 190 ? 11.149 5.866 -22.070 1.00 66.44 190 ARG A N 1
ATOM 1450 C CA . ARG A 1 190 ? 11.994 5.111 -21.131 1.00 66.44 190 ARG A CA 1
ATOM 1451 C C . ARG A 1 190 ? 11.221 4.094 -20.289 1.00 66.44 190 ARG A C 1
ATOM 1453 O O . ARG A 1 190 ? 11.763 3.041 -19.975 1.00 66.44 190 ARG A O 1
ATOM 1460 N N . LEU A 1 191 ? 9.987 4.415 -19.906 1.00 67.62 191 LEU A N 1
ATOM 1461 C CA . LEU A 1 191 ? 9.190 3.640 -18.943 1.00 67.62 191 LEU A CA 1
ATOM 1462 C C . LEU A 1 191 ? 8.039 2.875 -19.615 1.00 67.62 191 LEU A C 1
ATOM 1464 O O . LEU A 1 191 ? 7.494 1.921 -19.053 1.00 67.62 191 LEU A O 1
ATOM 1468 N N . GLY A 1 192 ? 7.662 3.292 -20.826 1.00 70.38 192 GLY A N 1
ATOM 1469 C CA . GLY A 1 192 ? 6.460 2.830 -21.502 1.00 70.38 192 GLY A CA 1
ATOM 1470 C C . GLY A 1 192 ? 5.194 3.142 -20.697 1.00 70.38 192 GLY A C 1
ATOM 1471 O O . GLY A 1 192 ? 5.172 4.008 -19.823 1.00 70.38 192 GLY A O 1
ATOM 1472 N N . GLY A 1 193 ? 4.117 2.408 -20.982 1.00 74.19 193 GLY A N 1
ATOM 1473 C CA . GLY A 1 193 ? 2.860 2.541 -20.240 1.00 74.19 193 GLY A CA 1
ATOM 1474 C C . GLY A 1 193 ? 2.849 1.823 -18.884 1.00 74.19 193 GLY A C 1
ATOM 1475 O O . GLY A 1 193 ? 2.026 2.145 -18.035 1.00 74.19 193 GLY A O 1
ATOM 1476 N N . SER A 1 194 ? 3.743 0.850 -18.654 1.00 79.62 194 SER A N 1
ATOM 1477 C CA . SER A 1 194 ? 3.627 -0.137 -17.562 1.00 79.62 194 SER A CA 1
ATOM 1478 C C . SER A 1 194 ? 3.411 0.440 -16.150 1.00 79.62 194 SER A C 1
ATOM 1480 O O . SER A 1 194 ? 2.541 -0.096 -15.462 1.00 79.62 194 SER A O 1
ATOM 1482 N N . PRO A 1 195 ? 4.149 1.470 -15.685 1.00 87.94 195 PRO A N 1
ATOM 1483 C CA . PRO A 1 195 ? 3.954 2.026 -14.342 1.00 87.94 195 PRO A CA 1
ATOM 1484 C C . PRO A 1 195 ? 2.552 2.582 -14.106 1.00 87.94 195 PRO A C 1
ATOM 1486 O O . PRO A 1 195 ? 1.996 2.469 -13.015 1.00 87.94 195 PRO A O 1
ATOM 1489 N N . TRP A 1 196 ? 1.976 3.193 -15.136 1.00 92.56 196 TRP A N 1
ATOM 1490 C CA . TRP A 1 196 ? 0.732 3.938 -15.014 1.00 92.56 196 TRP A CA 1
ATOM 1491 C C . TRP A 1 196 ? -0.469 3.003 -14.872 1.00 92.56 196 TRP A C 1
ATOM 1493 O O . TRP A 1 196 ? -1.394 3.323 -14.133 1.00 92.56 196 TRP A O 1
ATOM 1503 N N . TRP A 1 197 ? -0.414 1.795 -15.448 1.00 93.31 197 TRP A N 1
ATOM 1504 C CA . TRP A 1 197 ? -1.400 0.741 -15.169 1.00 93.31 197 TRP A CA 1
ATOM 1505 C C . TRP A 1 197 ? -1.420 0.352 -13.689 1.00 93.31 197 TRP A C 1
ATOM 1507 O O . TRP A 1 197 ? -2.482 0.157 -13.103 1.00 93.31 197 TRP A O 1
ATOM 1517 N N . PHE A 1 198 ? -0.243 0.254 -13.068 1.00 95.38 198 PHE A N 1
ATOM 1518 C CA . PHE A 1 198 ? -0.113 -0.103 -11.658 1.00 95.38 198 PHE A CA 1
ATOM 1519 C C . PHE A 1 198 ? -0.655 0.982 -10.733 1.00 95.38 198 PHE A C 1
ATOM 1521 O O . PHE A 1 198 ? -1.327 0.659 -9.754 1.00 95.38 198 PHE A O 1
ATOM 1528 N N . ILE A 1 199 ? -0.386 2.248 -11.052 1.00 96.75 199 ILE A N 1
ATOM 1529 C CA . ILE A 1 199 ? -0.911 3.387 -10.297 1.00 96.75 199 ILE A CA 1
ATOM 1530 C C . ILE A 1 199 ? -2.424 3.510 -10.504 1.00 96.75 199 ILE A C 1
ATOM 1532 O O . ILE A 1 199 ? -3.151 3.669 -9.529 1.00 96.75 199 ILE A O 1
ATOM 1536 N N . GLY A 1 200 ? -2.914 3.357 -11.737 1.00 97.06 200 GLY A N 1
ATOM 1537 C CA . GLY A 1 200 ? -4.346 3.354 -12.039 1.00 97.06 200 GLY A CA 1
ATOM 1538 C C . GLY A 1 200 ? -5.092 2.247 -11.290 1.00 97.06 200 GLY A C 1
ATOM 1539 O O . GLY A 1 200 ? -6.103 2.509 -10.649 1.00 97.06 200 GLY A O 1
ATOM 1540 N N . HIS A 1 201 ? -4.550 1.027 -11.262 1.00 97.31 201 HIS A N 1
ATOM 1541 C CA . HIS A 1 201 ? -5.128 -0.067 -10.480 1.00 97.31 201 HIS A CA 1
ATOM 1542 C C . HIS A 1 201 ? -5.106 0.214 -8.965 1.00 97.31 201 HIS A C 1
ATOM 1544 O O . HIS A 1 201 ? -6.070 -0.097 -8.272 1.00 97.31 201 HIS A O 1
ATOM 1550 N N . SER A 1 202 ? -4.052 0.854 -8.439 1.00 97.38 202 SER A N 1
ATOM 1551 C CA . SER A 1 202 ? -4.045 1.344 -7.050 1.00 97.38 202 SER A CA 1
ATOM 1552 C C . SER A 1 202 ? -5.130 2.407 -6.807 1.00 97.38 202 SER A C 1
ATOM 1554 O O . SER A 1 202 ? -5.771 2.393 -5.759 1.00 97.38 202 SER A O 1
ATOM 1556 N N . ALA A 1 203 ? -5.372 3.298 -7.772 1.00 98.12 203 ALA A N 1
ATOM 1557 C CA . ALA A 1 203 ? -6.383 4.350 -7.684 1.00 98.12 203 ALA A CA 1
ATOM 1558 C C . ALA A 1 203 ? -7.820 3.801 -7.676 1.00 98.12 203 ALA A C 1
ATOM 1560 O O . ALA A 1 203 ? -8.671 4.340 -6.973 1.00 98.12 203 ALA A O 1
ATOM 1561 N N . VAL A 1 204 ? -8.079 2.683 -8.366 1.00 98.12 204 VAL A N 1
ATOM 1562 C CA . VAL A 1 204 ? -9.352 1.946 -8.246 1.00 98.12 204 VAL A CA 1
ATOM 1563 C C . VAL A 1 204 ? -9.591 1.498 -6.800 1.00 98.12 204 VAL A C 1
ATOM 1565 O O . VAL A 1 204 ? -10.712 1.589 -6.311 1.00 98.12 204 VAL A O 1
ATOM 1568 N N . GLY A 1 205 ? -8.543 1.099 -6.074 1.00 97.31 205 GLY A N 1
ATOM 1569 C CA . GLY A 1 205 ? -8.650 0.787 -4.647 1.00 97.31 205 GLY A CA 1
ATOM 1570 C C . GLY A 1 205 ? -9.122 1.976 -3.802 1.00 97.31 205 GLY A C 1
ATOM 1571 O O . GLY A 1 205 ? -9.945 1.790 -2.912 1.00 97.31 205 GLY A O 1
ATOM 1572 N N . LEU A 1 206 ? -8.665 3.199 -4.108 1.00 97.69 206 LEU A N 1
ATOM 1573 C CA . LEU A 1 206 ? -9.163 4.421 -3.457 1.00 97.69 206 LEU A CA 1
ATOM 1574 C C . LEU A 1 206 ? -10.616 4.723 -3.828 1.00 97.69 206 LEU A C 1
ATOM 1576 O O . LEU A 1 206 ? -11.395 5.103 -2.961 1.00 97.69 206 LEU A O 1
ATOM 1580 N N . LEU A 1 207 ? -10.987 4.516 -5.095 1.00 97.00 207 LEU A N 1
ATOM 1581 C CA . LEU A 1 207 ? -12.356 4.711 -5.575 1.00 97.00 207 LEU A CA 1
ATOM 1582 C C . LEU A 1 207 ? -13.348 3.809 -4.836 1.00 97.00 207 LEU A C 1
ATOM 1584 O O . LEU A 1 207 ? -14.454 4.223 -4.500 1.00 97.00 207 LEU A O 1
ATOM 1588 N N . LEU A 1 208 ? -12.931 2.573 -4.571 1.00 97.06 208 LEU A N 1
ATOM 1589 C CA . LEU A 1 208 ? -13.731 1.572 -3.877 1.00 97.06 208 LEU A CA 1
ATOM 1590 C C . LEU A 1 208 ? -13.561 1.623 -2.352 1.00 97.06 208 LEU A C 1
ATOM 1592 O O . LEU A 1 208 ? -14.256 0.880 -1.651 1.00 97.06 208 LEU A O 1
ATOM 1596 N N . ALA A 1 209 ? -12.681 2.481 -1.825 1.00 94.62 209 ALA A N 1
ATOM 1597 C CA . ALA A 1 209 ? -12.434 2.607 -0.394 1.00 94.62 209 ALA A CA 1
ATOM 1598 C C . ALA A 1 209 ? -13.741 2.955 0.327 1.00 94.62 209 ALA A C 1
ATOM 1600 O O . ALA A 1 209 ? -14.446 3.872 -0.069 1.00 94.62 209 ALA A O 1
ATOM 1601 N N . GLY A 1 210 ? -14.104 2.201 1.365 1.00 90.12 210 GLY A N 1
ATOM 1602 C CA . GLY A 1 210 ? -15.368 2.410 2.085 1.00 90.12 210 GLY A CA 1
ATOM 1603 C C . GLY A 1 210 ? -16.583 1.664 1.508 1.00 90.12 210 GLY A C 1
ATOM 1604 O O . GLY A 1 210 ? -17.552 1.418 2.230 1.00 90.12 210 GLY A O 1
ATOM 1605 N N . THR A 1 211 ? -16.529 1.206 0.254 1.00 94.19 211 THR A N 1
ATOM 1606 C CA . THR A 1 211 ? -17.631 0.471 -0.398 1.00 94.19 211 THR A CA 1
ATOM 1607 C C . THR A 1 211 ? -17.601 -1.031 -0.080 1.00 94.19 211 THR A C 1
ATOM 1609 O O . THR A 1 211 ? -16.587 -1.571 0.366 1.00 94.19 211 THR A O 1
ATOM 1612 N N . GLN A 1 212 ? -18.710 -1.739 -0.324 1.00 93.06 212 GLN A N 1
ATOM 1613 C CA . GLN A 1 212 ? -18.752 -3.206 -0.200 1.00 93.06 212 GLN A CA 1
ATOM 1614 C C . GLN A 1 212 ? -17.878 -3.905 -1.261 1.00 93.06 212 GLN A C 1
ATOM 1616 O O . GLN A 1 212 ? -17.297 -4.963 -1.000 1.00 93.06 212 GLN A O 1
ATOM 1621 N N . SER A 1 213 ? -17.705 -3.266 -2.422 1.00 95.62 213 SER A N 1
ATOM 1622 C CA . SER A 1 213 ? -16.921 -3.760 -3.559 1.00 95.62 213 SER A CA 1
ATOM 1623 C C . SER A 1 213 ? -15.411 -3.831 -3.299 1.00 95.62 213 SER A C 1
ATOM 1625 O O . SER A 1 213 ? -14.693 -4.482 -4.056 1.00 95.62 213 SER A O 1
ATOM 1627 N N . MET A 1 214 ? -14.910 -3.221 -2.218 1.00 95.38 214 MET A N 1
ATOM 1628 C CA . MET A 1 214 ? -13.495 -3.306 -1.829 1.00 95.38 214 MET A CA 1
ATOM 1629 C C . MET A 1 214 ? -13.040 -4.755 -1.575 1.00 95.38 214 MET A C 1
ATOM 1631 O O . MET A 1 214 ? -11.897 -5.112 -1.851 1.00 95.38 214 MET A O 1
ATOM 1635 N N . SER A 1 215 ? -13.943 -5.611 -1.089 1.00 94.62 215 SER A N 1
ATOM 1636 C CA . SER A 1 215 ? -13.670 -7.042 -0.892 1.00 94.62 215 SER A CA 1
ATOM 1637 C C . SER A 1 215 ? -13.393 -7.760 -2.223 1.00 94.62 215 SER A C 1
ATOM 1639 O O . SER A 1 215 ? -12.386 -8.455 -2.359 1.00 94.62 215 SER A O 1
ATOM 1641 N N . ALA A 1 216 ? -14.226 -7.520 -3.240 1.00 96.19 216 ALA A N 1
ATOM 1642 C CA . ALA A 1 216 ? -14.033 -8.039 -4.592 1.00 96.19 216 ALA A CA 1
ATOM 1643 C C . ALA A 1 216 ? -12.745 -7.494 -5.235 1.00 96.19 216 ALA A C 1
ATOM 1645 O O . ALA A 1 216 ? -11.995 -8.239 -5.870 1.00 96.19 216 ALA A O 1
ATOM 1646 N N . PHE A 1 217 ? -12.434 -6.213 -5.015 1.00 96.88 217 PHE A N 1
ATOM 1647 C CA . PHE A 1 217 ? -11.166 -5.624 -5.447 1.00 96.88 217 PHE A CA 1
ATOM 1648 C C . PHE A 1 217 ? -9.957 -6.360 -4.855 1.00 96.88 217 PHE A C 1
ATOM 1650 O O . PHE A 1 217 ? -9.036 -6.697 -5.593 1.00 96.88 217 PHE A O 1
ATOM 1657 N N . LEU A 1 218 ? -9.968 -6.687 -3.558 1.00 96.00 218 LEU A N 1
ATOM 1658 C CA . LEU A 1 218 ? -8.880 -7.451 -2.939 1.00 96.00 218 LEU A CA 1
ATOM 1659 C C . LEU A 1 218 ? -8.711 -8.853 -3.532 1.00 96.00 218 LEU A C 1
ATOM 1661 O O . LEU A 1 218 ? -7.582 -9.259 -3.803 1.00 96.00 218 LEU A O 1
ATOM 1665 N N . LEU A 1 219 ? -9.811 -9.573 -3.770 1.00 95.19 219 LEU A N 1
ATOM 1666 C CA . LEU A 1 219 ? -9.767 -10.914 -4.366 1.00 95.19 219 LEU A CA 1
ATOM 1667 C C . LEU A 1 219 ? -9.189 -10.890 -5.786 1.00 95.19 219 LEU A C 1
ATOM 1669 O O . LEU A 1 219 ? -8.429 -11.775 -6.177 1.00 95.19 219 LEU A O 1
ATOM 1673 N N . THR A 1 220 ? -9.517 -9.850 -6.551 1.00 96.12 220 THR A N 1
ATOM 1674 C CA . THR A 1 220 ? -9.029 -9.670 -7.925 1.00 96.12 220 THR A CA 1
ATOM 1675 C C . THR A 1 220 ? -7.668 -8.978 -8.004 1.00 96.12 220 THR A C 1
ATOM 1677 O O . THR A 1 220 ? -7.054 -8.985 -9.072 1.00 96.12 220 THR A O 1
ATOM 1680 N N . PHE A 1 221 ? -7.144 -8.439 -6.895 1.00 96.31 221 PHE A N 1
ATOM 1681 C CA . PHE A 1 221 ? -5.967 -7.570 -6.903 1.00 96.31 221 PHE A CA 1
ATOM 1682 C C . PHE A 1 221 ? -4.742 -8.249 -7.518 1.00 96.31 221 PHE A C 1
ATOM 1684 O O . PHE A 1 221 ? -4.128 -7.718 -8.446 1.00 96.31 221 PHE A O 1
ATOM 1691 N N . LEU A 1 222 ? -4.375 -9.428 -7.007 1.00 95.12 222 LEU A N 1
ATOM 1692 C CA . LEU A 1 222 ? -3.208 -10.163 -7.488 1.00 95.12 222 LEU A CA 1
ATOM 1693 C C . LEU A 1 222 ? -3.414 -10.705 -8.916 1.00 95.12 222 LEU A C 1
ATOM 1695 O O . LEU A 1 222 ? -2.546 -10.432 -9.749 1.00 95.12 222 LEU A O 1
ATOM 1699 N N . PRO A 1 223 ? -4.532 -11.388 -9.252 1.00 95.94 223 PRO A N 1
ATOM 1700 C CA . PRO A 1 223 ? -4.815 -11.791 -10.631 1.00 95.94 223 PRO A CA 1
ATOM 1701 C C . PRO A 1 223 ? -4.710 -10.630 -11.626 1.00 95.94 223 PRO A C 1
ATOM 1703 O O . PRO A 1 223 ? -4.030 -10.745 -12.646 1.00 95.94 223 PRO A O 1
ATOM 1706 N N . MET A 1 224 ? -5.292 -9.475 -11.295 1.00 96.31 224 MET A N 1
ATOM 1707 C CA . MET A 1 224 ? -5.238 -8.286 -12.141 1.00 96.31 224 MET A CA 1
ATOM 1708 C C . MET A 1 224 ? -3.802 -7.769 -12.297 1.00 96.31 224 MET A C 1
ATOM 1710 O O . MET A 1 224 ? -3.352 -7.502 -13.409 1.00 96.31 224 MET A O 1
ATOM 1714 N N . ARG A 1 225 ? -3.014 -7.703 -11.216 1.00 94.56 225 ARG A N 1
ATOM 1715 C CA . ARG A 1 225 ? -1.591 -7.314 -11.281 1.00 94.56 225 ARG A CA 1
ATOM 1716 C C . ARG A 1 225 ? -0.757 -8.265 -12.139 1.00 94.56 225 ARG A C 1
ATOM 1718 O O . ARG A 1 225 ? 0.139 -7.798 -12.844 1.00 94.56 225 ARG A O 1
ATOM 1725 N N . VAL A 1 226 ? -1.047 -9.567 -12.110 1.00 93.56 226 VAL A N 1
ATOM 1726 C CA . VAL A 1 226 ? -0.402 -10.559 -12.984 1.00 93.56 226 VAL A CA 1
ATOM 1727 C C . VAL A 1 226 ? -0.736 -10.274 -14.446 1.00 93.56 226 VAL A C 1
ATOM 1729 O O . VAL A 1 226 ? 0.180 -10.184 -15.264 1.00 93.56 226 VAL A O 1
ATOM 1732 N N . VAL A 1 227 ? -2.013 -10.043 -14.768 1.00 93.56 227 VAL A N 1
ATOM 1733 C CA . VAL A 1 227 ? -2.455 -9.669 -16.122 1.00 93.56 227 VAL A CA 1
ATOM 1734 C C . VAL A 1 227 ? -1.737 -8.406 -16.605 1.00 93.56 227 VAL A C 1
ATOM 1736 O O . VAL A 1 227 ? -1.191 -8.399 -17.708 1.00 93.56 227 VAL A O 1
ATOM 1739 N N . LEU A 1 228 ? -1.642 -7.369 -15.768 1.00 92.19 228 LEU A N 1
ATOM 1740 C CA . LEU A 1 228 ? -0.922 -6.134 -16.098 1.00 92.19 228 LEU A CA 1
ATOM 1741 C C . LEU A 1 228 ? 0.580 -6.374 -16.339 1.00 92.19 228 LEU A C 1
ATOM 1743 O O . LEU A 1 228 ? 1.157 -5.812 -17.274 1.00 92.19 228 LEU A O 1
ATOM 1747 N N . CYS A 1 229 ? 1.224 -7.233 -15.542 1.00 90.81 229 CYS A N 1
ATOM 1748 C CA . CYS A 1 229 ? 2.631 -7.597 -15.743 1.00 90.81 229 CYS A CA 1
ATOM 1749 C C . CYS A 1 229 ? 2.851 -8.347 -17.064 1.00 90.81 229 CYS A C 1
ATOM 1751 O O . CYS A 1 229 ? 3.834 -8.076 -17.758 1.00 90.81 229 CYS A O 1
ATOM 1753 N N . LEU A 1 230 ? 1.945 -9.264 -17.418 1.00 89.38 230 LEU A N 1
ATOM 1754 C CA . LEU A 1 230 ? 1.985 -10.025 -18.669 1.00 89.38 230 LEU A CA 1
ATOM 1755 C C . LEU A 1 230 ? 1.719 -9.133 -19.886 1.00 89.38 230 LEU A C 1
ATOM 1757 O O . LEU A 1 230 ? 2.442 -9.220 -20.878 1.00 89.38 230 LEU A O 1
ATOM 1761 N N . ALA A 1 231 ? 0.745 -8.224 -19.801 1.00 87.00 231 ALA A N 1
ATOM 1762 C CA . ALA A 1 231 ? 0.489 -7.226 -20.838 1.00 87.00 231 ALA A CA 1
ATOM 1763 C C . ALA A 1 231 ? 1.737 -6.359 -21.079 1.00 87.00 231 ALA A C 1
ATOM 1765 O O . ALA A 1 231 ? 2.180 -6.186 -22.214 1.00 87.00 231 ALA A O 1
ATOM 1766 N N . GLY A 1 232 ? 2.385 -5.914 -19.998 1.00 79.75 232 GLY A N 1
ATOM 1767 C CA . GLY A 1 232 ? 3.643 -5.175 -20.052 1.00 79.75 232 GLY A CA 1
ATOM 1768 C C . GLY A 1 232 ? 4.877 -6.013 -20.412 1.00 79.75 232 GLY A C 1
ATOM 1769 O O . GLY A 1 232 ? 5.962 -5.446 -20.517 1.00 79.75 232 GLY A O 1
ATOM 1770 N N . ALA A 1 233 ? 4.775 -7.339 -20.550 1.00 79.00 233 ALA A N 1
ATOM 1771 C CA . ALA A 1 233 ? 5.875 -8.193 -21.010 1.00 79.00 233 ALA A CA 1
ATOM 1772 C C . ALA A 1 233 ? 5.988 -8.219 -22.542 1.00 79.00 233 ALA A C 1
ATOM 1774 O O . ALA A 1 233 ? 7.069 -8.473 -23.065 1.00 79.00 233 ALA A O 1
ATOM 1775 N N . ARG A 1 234 ? 4.886 -7.934 -23.248 1.00 62.84 234 ARG A N 1
ATOM 1776 C CA . ARG A 1 234 ? 4.803 -7.933 -24.718 1.00 62.84 234 ARG A CA 1
ATOM 1777 C C . ARG A 1 234 ? 5.338 -6.646 -25.361 1.00 62.84 234 ARG A C 1
ATOM 1779 O O . ARG A 1 234 ? 5.488 -6.594 -26.576 1.00 62.84 234 ARG A O 1
ATOM 1786 N N . ALA A 1 235 ? 5.636 -5.614 -24.568 1.00 59.09 235 ALA A N 1
ATOM 1787 C CA . ALA A 1 235 ? 6.202 -4.361 -25.060 1.00 59.09 235 ALA A CA 1
ATOM 1788 C C . ALA A 1 235 ? 7.729 -4.491 -25.283 1.00 59.09 235 ALA A C 1
ATOM 1790 O O . ALA A 1 235 ? 8.431 -4.953 -24.378 1.00 59.09 235 ALA A O 1
ATOM 1791 N N . PRO A 1 236 ? 8.274 -4.085 -26.447 1.00 48.56 236 PRO A N 1
ATOM 1792 C CA . PRO A 1 236 ? 9.699 -4.225 -26.747 1.00 48.56 236 PRO A CA 1
ATOM 1793 C C . PRO A 1 236 ? 10.565 -3.411 -25.770 1.00 48.56 236 PRO A C 1
ATOM 1795 O O . PRO A 1 236 ? 10.387 -2.200 -25.622 1.00 48.56 236 PRO A O 1
ATOM 1798 N N . ARG A 1 237 ? 11.528 -4.066 -25.102 1.00 53.41 237 ARG A N 1
ATOM 1799 C CA . ARG A 1 237 ? 12.481 -3.411 -24.186 1.00 53.41 237 ARG A CA 1
ATOM 1800 C C . ARG A 1 237 ? 13.484 -2.579 -24.985 1.00 53.41 237 ARG A C 1
ATOM 1802 O O . ARG A 1 237 ? 14.398 -3.126 -25.587 1.00 53.41 237 ARG A O 1
ATOM 1809 N N . ARG A 1 238 ? 13.348 -1.253 -24.960 1.00 49.88 238 ARG A N 1
ATOM 1810 C CA . ARG A 1 238 ? 14.232 -0.313 -25.679 1.00 49.88 238 ARG A CA 1
ATOM 1811 C C . ARG A 1 238 ? 15.250 0.396 -24.758 1.00 49.88 238 ARG A C 1
ATOM 1813 O O . ARG A 1 238 ? 15.641 1.522 -25.033 1.00 49.88 238 ARG A O 1
ATOM 1820 N N . VAL A 1 239 ? 15.643 -0.222 -23.636 1.00 49.91 239 VAL A N 1
ATOM 1821 C CA . VAL A 1 239 ? 16.308 0.471 -22.499 1.00 49.91 239 VAL A CA 1
ATOM 1822 C C . VAL A 1 239 ? 17.826 0.216 -22.384 1.00 49.91 239 VAL A C 1
ATOM 1824 O O . VAL A 1 239 ? 18.490 0.828 -21.553 1.00 49.91 239 VAL A O 1
ATOM 1827 N N . GLU A 1 240 ? 18.439 -0.603 -23.242 1.00 43.31 240 GLU A N 1
ATOM 1828 C CA . GLU A 1 240 ? 19.874 -0.926 -23.098 1.00 43.31 240 GLU A CA 1
ATOM 1829 C C . GLU A 1 240 ? 20.861 0.200 -23.481 1.00 43.31 240 GLU A C 1
ATOM 1831 O O . GLU A 1 240 ? 22.033 0.093 -23.139 1.00 43.31 240 GLU A O 1
ATOM 1836 N N . ARG A 1 241 ? 20.442 1.309 -24.119 1.00 36.66 241 ARG A N 1
ATOM 1837 C CA . ARG A 1 241 ? 21.391 2.314 -24.664 1.00 36.66 241 ARG A CA 1
ATOM 1838 C C . ARG A 1 241 ? 21.497 3.675 -23.959 1.00 36.66 241 ARG A C 1
ATOM 1840 O O . ARG A 1 241 ? 22.423 4.411 -24.271 1.00 36.66 241 ARG A O 1
ATOM 1847 N N . THR A 1 242 ? 20.620 4.054 -23.025 1.00 39.41 242 THR A N 1
ATOM 1848 C CA . THR A 1 242 ? 20.515 5.480 -22.611 1.00 39.41 242 THR A CA 1
ATOM 1849 C C . THR A 1 242 ? 21.055 5.845 -21.226 1.00 39.41 242 THR A C 1
ATOM 1851 O O . THR A 1 242 ? 21.068 7.025 -20.886 1.00 39.41 242 THR A O 1
ATOM 1854 N N . TRP A 1 243 ? 21.548 4.899 -20.421 1.00 41.97 243 TRP A N 1
ATOM 1855 C CA . TRP A 1 243 ? 22.075 5.210 -19.076 1.00 41.97 243 TRP A CA 1
ATOM 1856 C C . TRP A 1 243 ? 23.400 5.997 -19.075 1.00 41.97 243 TRP A C 1
ATOM 1858 O O . TRP A 1 243 ? 23.862 6.401 -18.009 1.00 41.97 243 TRP A O 1
ATOM 1868 N N . ALA A 1 244 ? 23.991 6.239 -20.249 1.00 38.62 244 ALA A N 1
ATOM 1869 C CA . ALA A 1 244 ? 25.229 6.997 -20.407 1.00 38.62 244 ALA A CA 1
ATOM 1870 C C . ALA A 1 244 ? 25.033 8.514 -20.618 1.00 38.62 244 ALA A C 1
ATOM 1872 O O . ALA A 1 244 ? 26.011 9.242 -20.502 1.00 38.62 244 ALA A O 1
ATOM 1873 N N . ALA A 1 245 ? 23.823 9.012 -20.920 1.00 38.88 245 ALA A N 1
ATOM 1874 C CA . ALA A 1 245 ? 23.707 10.318 -21.593 1.00 38.88 245 ALA A CA 1
ATOM 1875 C C . ALA A 1 245 ? 22.956 11.452 -20.865 1.00 38.88 245 ALA A C 1
ATOM 1877 O O . ALA A 1 245 ? 22.948 12.554 -21.393 1.00 38.88 245 ALA A O 1
ATOM 1878 N N . ASP A 1 246 ? 22.328 11.254 -19.698 1.00 42.25 246 ASP A N 1
ATOM 1879 C CA . ASP A 1 246 ? 21.356 12.258 -19.209 1.00 42.25 246 ASP A CA 1
ATOM 1880 C C . ASP A 1 246 ? 21.413 12.521 -17.692 1.00 42.25 246 ASP A C 1
ATOM 1882 O O . ASP A 1 246 ? 20.428 12.399 -16.963 1.00 42.25 246 ASP A O 1
ATOM 1886 N N . GLY A 1 247 ? 22.616 12.832 -17.196 1.00 39.38 247 GLY A N 1
ATOM 1887 C CA . GLY A 1 247 ? 22.905 13.027 -15.769 1.00 39.38 247 GLY A CA 1
ATOM 1888 C C . GLY A 1 247 ? 22.639 14.427 -15.202 1.00 39.38 247 GLY A C 1
ATOM 1889 O O . GLY A 1 247 ? 22.605 14.562 -13.983 1.00 39.38 247 GLY A O 1
ATOM 1890 N N . ASN A 1 248 ? 22.426 15.460 -16.026 1.00 39.88 248 ASN A N 1
ATOM 1891 C CA . ASN A 1 248 ? 22.567 16.846 -15.545 1.00 39.88 248 ASN A CA 1
ATOM 1892 C C . ASN A 1 248 ? 21.243 17.580 -15.251 1.00 39.88 248 ASN A C 1
ATOM 1894 O O . ASN A 1 248 ? 21.222 18.450 -14.387 1.00 39.88 248 ASN A O 1
ATOM 1898 N N . GLY A 1 249 ? 20.118 17.216 -15.879 1.00 39.94 249 GLY A N 1
ATOM 1899 C CA . GLY A 1 249 ? 18.826 17.893 -15.647 1.00 39.94 249 GLY A CA 1
ATOM 1900 C C . GLY A 1 249 ? 18.048 17.407 -14.414 1.00 39.94 249 GLY A C 1
ATOM 1901 O O . GLY A 1 249 ? 17.270 18.153 -13.825 1.00 39.94 249 GLY A O 1
ATOM 1902 N N . ALA A 1 250 ? 18.273 16.161 -13.984 1.00 43.28 250 ALA A N 1
ATOM 1903 C CA . ALA A 1 250 ? 17.547 15.540 -12.871 1.00 43.28 250 ALA A CA 1
ATOM 1904 C C . ALA A 1 250 ? 18.072 15.953 -11.481 1.00 43.28 250 ALA A C 1
ATOM 1906 O O . ALA A 1 250 ? 17.369 15.794 -10.484 1.00 43.28 250 ALA A O 1
ATOM 1907 N N . LEU A 1 251 ? 19.288 16.506 -11.404 1.00 43.84 251 LEU A N 1
ATOM 1908 C CA . LEU A 1 251 ? 19.944 16.876 -10.146 1.00 43.84 251 LEU A CA 1
ATOM 1909 C C . LEU A 1 251 ? 19.363 18.159 -9.525 1.00 43.84 251 LEU A C 1
ATOM 1911 O O . LEU A 1 251 ? 19.219 18.234 -8.308 1.00 43.84 251 LEU A O 1
ATOM 1915 N N . ALA A 1 252 ? 18.916 19.119 -10.340 1.00 40.88 252 ALA A N 1
ATOM 1916 C CA . ALA A 1 252 ? 18.374 20.390 -9.845 1.00 40.88 252 ALA A CA 1
ATOM 1917 C C . ALA A 1 252 ? 17.037 20.233 -9.085 1.00 40.88 252 ALA A C 1
ATOM 1919 O O . ALA A 1 252 ? 16.795 20.919 -8.092 1.00 40.88 252 ALA A O 1
ATOM 1920 N N . GLY A 1 253 ? 16.182 19.292 -9.508 1.00 42.28 253 GLY A N 1
ATOM 1921 C CA . GLY A 1 253 ? 14.935 18.953 -8.804 1.00 42.28 253 GLY A CA 1
ATOM 1922 C C . GLY A 1 253 ? 15.148 18.071 -7.565 1.00 42.28 253 GLY A C 1
ATOM 1923 O O . GLY A 1 253 ? 14.389 18.160 -6.599 1.00 42.28 253 GLY A O 1
ATOM 1924 N N . LEU A 1 254 ? 16.209 17.254 -7.562 1.00 46.19 254 LEU A N 1
ATOM 1925 C CA . LEU A 1 254 ? 16.587 16.401 -6.432 1.00 46.19 254 LEU A CA 1
ATOM 1926 C C . LEU A 1 254 ? 17.129 17.214 -5.255 1.00 46.19 254 LEU A C 1
ATOM 1928 O O . LEU A 1 254 ? 16.783 16.912 -4.118 1.00 46.19 254 LEU A O 1
ATOM 1932 N N . ASP A 1 255 ? 17.878 18.287 -5.503 1.00 46.81 255 ASP A N 1
ATOM 1933 C CA . ASP A 1 255 ? 18.366 19.165 -4.434 1.00 46.81 255 ASP A CA 1
ATOM 1934 C C . ASP A 1 255 ? 17.233 19.905 -3.711 1.00 46.81 255 ASP A C 1
ATOM 1936 O O . ASP A 1 255 ? 17.292 20.104 -2.498 1.00 46.81 255 ASP A O 1
ATOM 1940 N N . ALA A 1 256 ? 16.161 20.277 -4.417 1.00 48.03 256 ALA A N 1
ATOM 1941 C CA . ALA A 1 256 ? 14.984 20.887 -3.798 1.00 48.03 256 ALA A CA 1
ATOM 1942 C C . ALA A 1 256 ? 14.224 19.893 -2.898 1.00 48.03 256 ALA A C 1
ATOM 1944 O O . ALA A 1 256 ? 13.821 20.247 -1.790 1.00 48.03 256 ALA A O 1
ATOM 1945 N N . LEU A 1 257 ? 14.095 18.635 -3.333 1.00 48.19 257 LEU A N 1
ATOM 1946 C CA . LEU A 1 257 ? 13.455 17.569 -2.556 1.00 48.19 257 LEU A CA 1
ATOM 1947 C C . LEU A 1 257 ? 14.319 17.079 -1.388 1.00 48.19 257 LEU A C 1
ATOM 1949 O O . LEU A 1 257 ? 13.782 16.799 -0.323 1.00 48.19 257 LEU A O 1
ATOM 1953 N N . VAL A 1 258 ? 15.645 17.026 -1.545 1.00 51.59 258 VAL A N 1
ATOM 1954 C CA . VAL A 1 258 ? 16.588 16.706 -0.461 1.00 51.59 258 VAL A CA 1
ATOM 1955 C C . VAL A 1 258 ? 16.605 17.818 0.587 1.00 51.59 258 VAL A C 1
ATOM 1957 O O . VAL A 1 258 ? 16.626 17.520 1.778 1.00 51.59 258 VAL A O 1
ATOM 1960 N N . ARG A 1 259 ? 16.523 19.093 0.183 1.00 57.75 259 ARG A N 1
ATOM 1961 C CA . ARG A 1 259 ? 16.345 20.209 1.126 1.00 57.75 259 ARG A CA 1
ATOM 1962 C C . ARG A 1 259 ? 15.015 20.106 1.878 1.00 57.75 259 ARG A C 1
ATOM 1964 O O . ARG A 1 259 ? 15.015 20.238 3.096 1.00 57.75 259 ARG A O 1
ATOM 1971 N N . GLY A 1 260 ? 13.918 19.787 1.188 1.00 46.41 260 GLY A N 1
ATOM 1972 C CA . GLY A 1 260 ? 12.615 19.554 1.825 1.00 46.41 260 GLY A CA 1
ATOM 1973 C C . GLY A 1 260 ? 12.620 18.365 2.793 1.00 46.41 260 GLY A C 1
ATOM 1974 O O . GLY A 1 260 ? 12.105 18.473 3.901 1.00 46.41 260 GLY A O 1
ATOM 1975 N N . ALA A 1 261 ? 13.267 17.260 2.415 1.00 42.50 261 ALA A N 1
ATOM 1976 C CA . ALA A 1 261 ? 13.413 16.079 3.261 1.00 42.50 261 ALA A CA 1
ATOM 1977 C C . ALA A 1 261 ? 14.274 16.355 4.502 1.00 42.50 261 ALA A C 1
ATOM 1979 O O . ALA A 1 261 ? 13.912 15.903 5.580 1.00 42.50 261 ALA A O 1
ATOM 1980 N N . ARG A 1 262 ? 15.352 17.144 4.383 1.00 47.50 262 ARG A N 1
ATOM 1981 C CA . ARG A 1 262 ? 16.194 17.545 5.526 1.00 47.50 262 ARG A CA 1
ATOM 1982 C C . ARG A 1 262 ? 15.482 18.487 6.493 1.00 47.50 262 ARG A C 1
ATOM 1984 O O . ARG A 1 262 ? 15.723 18.406 7.688 1.00 47.50 262 ARG A O 1
ATOM 1991 N N . ILE A 1 263 ? 14.614 19.370 5.997 1.00 56.69 263 ILE A N 1
ATOM 1992 C CA . ILE A 1 263 ? 13.779 20.232 6.852 1.00 56.69 263 ILE A CA 1
ATOM 1993 C C . ILE A 1 263 ? 12.765 19.372 7.619 1.00 56.69 263 ILE A C 1
ATOM 1995 O O . ILE A 1 263 ? 12.611 19.518 8.827 1.00 56.69 263 ILE A O 1
ATOM 1999 N N . LEU A 1 264 ? 12.136 18.410 6.939 1.00 47.53 264 LEU A N 1
ATOM 2000 C CA . LEU A 1 264 ? 11.189 17.476 7.553 1.00 47.53 264 LEU A CA 1
ATOM 2001 C C . LEU A 1 264 ? 11.882 16.529 8.553 1.00 47.53 264 LEU A C 1
ATOM 2003 O O . LEU A 1 264 ? 11.336 16.225 9.609 1.00 47.53 264 LEU A O 1
ATOM 2007 N N . GLU A 1 265 ? 13.114 16.117 8.263 1.00 43.41 265 GLU A N 1
ATOM 2008 C CA . GLU A 1 265 ? 13.968 15.338 9.162 1.00 43.41 265 GLU A CA 1
ATOM 2009 C C . GLU A 1 265 ? 14.387 16.142 10.399 1.00 43.41 265 GLU A C 1
ATOM 2011 O O . GLU A 1 265 ? 14.227 15.671 11.522 1.00 43.41 265 GLU A O 1
ATOM 2016 N N . ARG A 1 266 ? 14.846 17.383 10.228 1.00 52.06 266 ARG A N 1
ATOM 2017 C CA . ARG A 1 266 ? 15.308 18.192 11.359 1.00 52.06 266 ARG A CA 1
ATOM 2018 C C . ARG A 1 266 ? 14.167 18.637 12.269 1.00 52.06 266 ARG A C 1
ATOM 2020 O O . ARG A 1 266 ? 14.305 18.574 13.482 1.00 52.06 266 ARG A O 1
ATOM 2027 N N . ASP A 1 267 ? 13.038 19.056 11.706 1.00 47.16 267 ASP A N 1
ATOM 2028 C CA . ASP A 1 267 ? 11.994 19.707 12.502 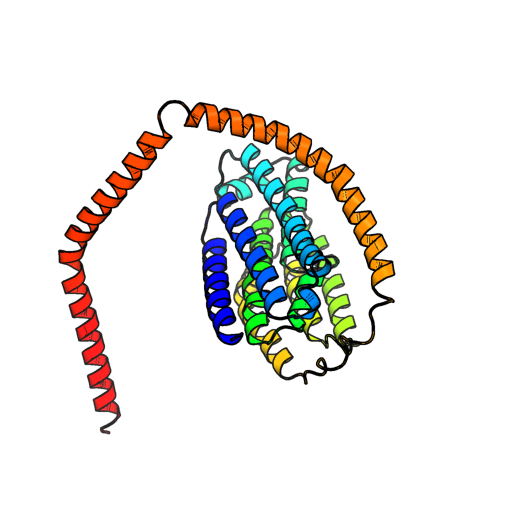1.00 47.16 267 ASP A CA 1
ATOM 2029 C C . ASP A 1 267 ? 10.906 18.717 12.959 1.00 47.16 267 ASP A C 1
ATOM 2031 O O . ASP A 1 267 ? 10.382 18.843 14.065 1.00 47.16 267 ASP A O 1
ATOM 2035 N N . PHE A 1 268 ? 10.591 17.691 12.156 1.00 43.09 268 PHE A N 1
ATOM 2036 C CA . PHE A 1 268 ? 9.533 16.724 12.475 1.00 43.09 268 PHE A CA 1
ATOM 2037 C C . PHE A 1 268 ? 10.080 15.422 13.068 1.00 43.09 268 PHE A C 1
ATOM 2039 O O . PHE A 1 268 ? 9.509 14.912 14.033 1.00 43.09 268 PHE A O 1
ATOM 2046 N N . LEU A 1 269 ? 11.194 14.888 12.543 1.00 43.97 269 LEU A N 1
ATOM 2047 C CA . LEU A 1 269 ? 11.790 13.667 13.097 1.00 43.97 269 LEU A CA 1
ATOM 2048 C C . LEU A 1 269 ? 12.565 13.928 14.385 1.00 43.97 269 LEU A C 1
ATOM 2050 O O . LEU A 1 269 ? 12.527 13.057 15.239 1.00 43.97 269 LEU A O 1
ATOM 2054 N N . GLU A 1 270 ? 13.192 15.087 14.613 1.00 51.03 270 GLU A N 1
ATOM 2055 C CA . GLU A 1 270 ? 13.763 15.367 15.943 1.00 51.03 270 GLU A CA 1
ATOM 2056 C C . GLU A 1 270 ? 12.684 15.625 16.998 1.00 51.03 270 GLU A C 1
ATOM 2058 O O . GLU A 1 270 ? 12.814 15.146 18.122 1.00 51.03 270 GLU A O 1
ATOM 2063 N N . ALA A 1 271 ? 11.603 16.333 16.660 1.00 45.62 271 ALA A N 1
ATOM 2064 C CA . ALA A 1 271 ? 10.484 16.541 17.580 1.00 45.62 271 ALA A CA 1
ATOM 2065 C C . ALA A 1 271 ? 9.757 15.219 17.877 1.00 45.62 271 ALA A C 1
ATOM 2067 O O . ALA A 1 271 ? 9.515 14.880 19.038 1.00 45.62 271 ALA A O 1
ATOM 2068 N N . GLY A 1 272 ? 9.492 14.430 16.832 1.00 39.38 272 GLY A N 1
ATOM 2069 C CA . GLY A 1 272 ? 8.922 13.092 16.927 1.00 39.38 272 GLY A CA 1
ATOM 2070 C C . GLY A 1 272 ? 9.836 12.118 17.665 1.00 39.38 272 GLY A C 1
ATOM 2071 O O . GLY A 1 272 ? 9.357 11.403 18.534 1.00 39.38 272 GLY A O 1
ATOM 2072 N N . ASN A 1 273 ? 11.148 12.132 17.409 1.00 42.31 273 ASN A N 1
ATOM 2073 C CA . ASN A 1 273 ? 12.120 11.305 18.126 1.00 42.31 273 ASN A CA 1
ATOM 2074 C C . ASN A 1 273 ? 12.320 11.758 19.567 1.00 42.31 273 ASN A C 1
ATOM 2076 O O . ASN A 1 273 ? 12.621 10.908 20.385 1.00 42.31 273 ASN A O 1
ATOM 2080 N N . ARG A 1 274 ? 12.163 13.037 19.925 1.00 51.06 274 ARG A N 1
ATOM 2081 C CA . ARG A 1 274 ? 12.212 13.469 21.334 1.00 51.06 274 ARG A CA 1
ATOM 2082 C C . ARG A 1 274 ? 10.972 13.003 22.094 1.00 51.06 274 ARG A C 1
ATOM 2084 O O . ARG A 1 274 ? 11.110 12.474 23.191 1.00 51.06 274 ARG A O 1
ATOM 2091 N N . LEU A 1 275 ? 9.791 13.109 21.483 1.00 46.84 275 LEU A N 1
ATOM 2092 C CA . LEU A 1 275 ? 8.540 12.588 22.046 1.00 46.84 275 LEU A CA 1
ATOM 2093 C C . LEU A 1 275 ? 8.553 11.053 22.138 1.00 46.84 275 LEU A C 1
ATOM 2095 O O . LEU A 1 275 ? 8.234 10.493 23.182 1.00 46.84 275 LEU A O 1
ATOM 2099 N N . LEU A 1 276 ? 8.999 10.372 21.078 1.00 42.22 276 LEU A N 1
ATOM 2100 C CA . LEU A 1 276 ? 9.161 8.920 21.053 1.00 42.22 276 LEU A CA 1
ATOM 2101 C C . LEU A 1 276 ? 10.295 8.459 21.963 1.00 42.22 276 LEU A C 1
ATOM 2103 O O . LEU A 1 276 ? 10.143 7.426 22.584 1.00 42.22 276 LEU A O 1
ATOM 2107 N N . ALA A 1 277 ? 11.410 9.178 22.093 1.00 44.47 277 ALA A N 1
ATOM 2108 C CA . ALA A 1 277 ? 12.498 8.778 22.982 1.00 44.47 277 ALA A CA 1
ATOM 2109 C C . ALA A 1 277 ? 12.109 8.919 24.452 1.00 44.47 277 ALA A C 1
ATOM 2111 O O . ALA A 1 277 ? 12.551 8.101 25.247 1.00 44.47 277 ALA A O 1
ATOM 2112 N N . GLU A 1 278 ? 11.290 9.900 24.835 1.00 48.06 278 GLU A N 1
ATOM 2113 C CA . GLU A 1 278 ? 10.802 9.989 26.215 1.00 48.06 278 GLU A CA 1
ATOM 2114 C C . GLU A 1 278 ? 9.803 8.866 26.535 1.00 48.06 278 GLU A C 1
ATOM 2116 O O . GLU A 1 278 ? 9.986 8.164 27.529 1.00 48.06 278 GLU A O 1
ATOM 2121 N N . GLU A 1 279 ? 8.850 8.577 25.643 1.00 44.34 279 GLU A N 1
ATOM 2122 C CA . GLU A 1 279 ? 7.908 7.456 25.807 1.00 44.34 279 GLU A CA 1
ATOM 2123 C C . GLU A 1 279 ? 8.606 6.086 25.712 1.00 44.34 279 GLU A C 1
ATOM 2125 O O . GLU A 1 279 ? 8.388 5.202 26.538 1.00 44.34 279 GLU A O 1
ATOM 2130 N N . VAL A 1 280 ? 9.531 5.912 24.762 1.00 43.00 280 VAL A N 1
ATOM 2131 C CA . VAL A 1 280 ? 10.325 4.686 24.594 1.00 43.00 280 VAL A CA 1
ATOM 2132 C C . VAL A 1 280 ? 11.299 4.515 25.747 1.00 43.00 280 VAL A C 1
ATOM 2134 O O . VAL A 1 280 ? 11.472 3.385 26.159 1.00 43.00 280 VAL A O 1
ATOM 2137 N N . LYS A 1 281 ? 11.892 5.561 26.341 1.00 48.66 281 LYS A N 1
ATOM 2138 C CA . LYS A 1 281 ? 12.714 5.423 27.563 1.00 48.66 281 LYS A CA 1
ATOM 2139 C C . LYS A 1 281 ? 11.882 5.026 28.775 1.00 48.66 281 LYS A C 1
ATOM 2141 O O . LYS A 1 281 ? 12.415 4.363 29.661 1.00 48.66 281 LYS A O 1
ATOM 2146 N N . VAL A 1 282 ? 10.626 5.460 28.870 1.00 53.00 282 VAL A N 1
ATOM 2147 C CA . VAL A 1 282 ? 9.705 5.004 29.923 1.00 53.00 282 VAL A CA 1
ATOM 2148 C C . VAL A 1 282 ? 9.342 3.539 29.685 1.00 53.00 282 VAL A C 1
ATOM 2150 O O . VAL A 1 282 ? 9.446 2.743 30.614 1.00 53.00 282 VAL A O 1
ATOM 2153 N N . LEU A 1 283 ? 9.054 3.157 28.436 1.00 42.25 283 LEU A N 1
ATOM 2154 C CA . LEU A 1 283 ? 8.785 1.775 28.033 1.00 42.25 283 LEU A CA 1
ATOM 2155 C C . LEU A 1 283 ? 10.014 0.862 28.199 1.00 42.25 283 LEU A C 1
ATOM 2157 O O . LEU A 1 283 ? 9.864 -0.270 28.641 1.00 42.25 283 LEU A O 1
ATOM 2161 N N . PHE A 1 284 ? 11.224 1.359 27.907 1.00 43.09 284 PHE A N 1
ATOM 2162 C CA . PHE A 1 284 ? 12.493 0.635 28.045 1.00 43.09 284 PHE A CA 1
ATOM 2163 C C . PHE A 1 284 ? 12.898 0.496 29.507 1.00 43.09 284 PHE A C 1
ATOM 2165 O O . PHE A 1 284 ? 13.403 -0.550 29.890 1.00 43.09 284 PHE A O 1
ATOM 2172 N N . ARG A 1 285 ? 12.663 1.523 30.339 1.00 48.78 285 ARG A N 1
ATOM 2173 C CA . ARG A 1 285 ? 12.870 1.443 31.793 1.00 48.78 285 ARG A CA 1
ATOM 2174 C C . ARG A 1 285 ? 11.877 0.483 32.436 1.00 48.78 285 ARG A C 1
ATOM 2176 O O . ARG A 1 285 ? 12.292 -0.306 33.271 1.00 48.78 285 ARG A O 1
ATOM 2183 N N . TRP A 1 286 ? 10.618 0.477 31.995 1.00 42.19 286 TRP A N 1
ATOM 2184 C CA . TRP A 1 286 ? 9.634 -0.529 32.401 1.00 42.19 286 TRP A CA 1
ATOM 2185 C C . TRP A 1 286 ? 10.012 -1.932 31.926 1.00 42.19 286 TRP A C 1
ATOM 2187 O O . TRP A 1 286 ? 9.980 -2.866 32.719 1.00 42.19 286 TRP A O 1
ATOM 2197 N N . SER A 1 287 ? 10.427 -2.099 30.667 1.00 40.03 287 SER A N 1
ATOM 2198 C CA . SER A 1 287 ? 10.835 -3.406 30.154 1.00 40.03 287 SER A CA 1
ATOM 2199 C C . SER A 1 287 ? 12.125 -3.894 30.795 1.00 40.03 287 SER A C 1
ATOM 2201 O O . SER A 1 287 ? 12.225 -5.083 31.036 1.00 40.03 287 SER A O 1
ATOM 2203 N N . ALA A 1 288 ? 13.080 -3.008 31.100 1.00 44.31 288 ALA A N 1
ATOM 2204 C CA . ALA A 1 288 ? 14.328 -3.340 31.783 1.00 44.31 288 ALA A CA 1
ATOM 2205 C C . ALA A 1 288 ? 14.079 -3.691 33.255 1.00 44.31 288 ALA A C 1
ATOM 2207 O O . ALA A 1 288 ? 14.520 -4.744 33.686 1.00 44.31 288 ALA A O 1
ATOM 2208 N N . LEU A 1 289 ? 13.270 -2.917 33.990 1.00 48.94 289 LEU A N 1
ATOM 2209 C CA . LEU A 1 289 ? 12.882 -3.251 35.370 1.00 48.94 289 LEU A CA 1
ATOM 2210 C C . LEU A 1 289 ? 12.094 -4.570 35.460 1.00 48.94 289 LEU A C 1
ATOM 2212 O O . LEU A 1 289 ? 12.245 -5.307 36.426 1.00 48.94 289 LEU A O 1
ATOM 2216 N N . VAL A 1 290 ? 11.295 -4.905 34.441 1.00 45.16 290 VAL A N 1
ATOM 2217 C CA . VAL A 1 290 ? 10.553 -6.179 34.365 1.00 45.16 290 VAL A CA 1
ATOM 2218 C C . VAL A 1 290 ? 11.416 -7.342 33.822 1.00 45.16 290 VAL A C 1
ATOM 2220 O O . VAL A 1 290 ? 11.118 -8.504 34.105 1.00 45.16 290 VAL A O 1
ATOM 2223 N N . LEU A 1 291 ? 12.500 -7.070 33.078 1.00 46.00 291 LEU A N 1
ATOM 2224 C CA . LEU A 1 291 ? 13.448 -8.087 32.576 1.00 46.00 291 LEU A CA 1
ATOM 2225 C C . LEU A 1 291 ? 14.601 -8.396 33.541 1.00 46.00 291 LEU A C 1
ATOM 2227 O O . LEU A 1 291 ? 15.176 -9.483 33.449 1.00 46.00 291 LEU A O 1
ATOM 2231 N N . GLU A 1 292 ? 14.996 -7.448 34.391 1.00 47.31 292 GLU A N 1
ATOM 2232 C CA . GLU A 1 292 ? 16.282 -7.498 35.099 1.00 47.31 292 GLU A CA 1
ATOM 2233 C C . GLU A 1 292 ? 16.216 -8.223 36.454 1.00 47.31 292 GLU A C 1
ATOM 2235 O O . GLU A 1 292 ? 17.241 -8.686 36.947 1.00 47.31 292 GLU A O 1
ATOM 2240 N N . GLU A 1 293 ? 15.028 -8.511 36.996 1.00 47.84 293 GLU A N 1
ATOM 2241 C CA . GLU A 1 293 ? 14.892 -9.393 38.164 1.00 47.84 293 GLU A CA 1
ATOM 2242 C C . GLU A 1 293 ? 14.413 -10.809 37.795 1.00 47.84 293 GLU A C 1
ATOM 2244 O O . GLU A 1 293 ? 13.273 -11.208 38.025 1.00 47.84 293 GLU A O 1
ATOM 2249 N N . ARG A 1 294 ? 15.375 -11.624 37.326 1.00 45.06 294 ARG A N 1
ATOM 2250 C CA . ARG A 1 294 ? 15.377 -13.112 37.289 1.00 45.06 294 ARG A CA 1
ATOM 2251 C C . ARG A 1 294 ? 14.777 -13.840 36.075 1.00 45.06 294 ARG A C 1
ATOM 2253 O O . ARG A 1 294 ? 14.741 -15.073 36.089 1.00 45.06 294 ARG A O 1
ATOM 2260 N N . THR A 1 295 ? 14.368 -13.169 35.001 1.00 54.41 295 THR A N 1
ATOM 2261 C CA . THR A 1 295 ? 13.606 -13.829 33.919 1.00 54.41 295 THR A CA 1
ATOM 2262 C C . THR A 1 295 ? 14.408 -14.239 32.683 1.00 54.41 295 THR A C 1
ATOM 2264 O O . THR A 1 295 ? 14.074 -15.273 32.119 1.00 54.41 295 THR A O 1
ATOM 2267 N N . LEU A 1 296 ? 15.483 -13.562 32.259 1.00 49.84 296 LEU A N 1
ATOM 2268 C CA . LEU A 1 296 ? 16.142 -13.898 30.975 1.00 49.84 296 LEU A CA 1
ATOM 2269 C C . LEU A 1 296 ? 16.958 -15.202 30.978 1.00 49.84 296 LEU A C 1
ATOM 2271 O O . LEU A 1 296 ? 16.855 -15.995 30.040 1.00 49.84 296 LEU A O 1
ATOM 2275 N N . GLU A 1 297 ? 17.709 -15.496 32.039 1.00 51.53 297 GLU A N 1
ATOM 2276 C CA . GLU A 1 297 ? 18.392 -16.794 32.152 1.00 51.53 297 GLU A CA 1
ATOM 2277 C C . GLU A 1 297 ? 17.428 -17.937 32.488 1.00 51.53 297 GLU A C 1
ATOM 2279 O O . GLU A 1 297 ? 17.619 -19.068 32.032 1.00 51.53 297 GLU A O 1
ATOM 2284 N N . GLY A 1 298 ? 16.350 -17.639 33.219 1.00 50.66 298 GLY A N 1
ATOM 2285 C CA . GLY A 1 298 ? 15.254 -18.572 33.472 1.00 50.66 298 GLY A CA 1
ATOM 2286 C C . GLY A 1 298 ? 14.465 -18.907 32.203 1.00 50.66 298 GLY A C 1
ATOM 2287 O O . GLY A 1 298 ? 14.192 -20.080 31.957 1.00 50.66 298 GLY A O 1
ATOM 2288 N N . LEU A 1 299 ? 14.171 -17.909 31.362 1.00 46.69 299 LEU A N 1
ATOM 2289 C CA . LEU A 1 299 ? 13.460 -18.049 30.089 1.00 46.69 299 LEU A CA 1
ATOM 2290 C C . LEU A 1 299 ? 14.319 -18.730 29.040 1.00 46.69 299 LEU A C 1
ATOM 2292 O O . LEU A 1 299 ? 13.814 -19.609 28.359 1.00 46.69 299 LEU A O 1
ATOM 2296 N N . ASN A 1 300 ? 15.612 -18.423 28.933 1.00 46.16 300 ASN A N 1
ATOM 2297 C CA . ASN A 1 300 ? 16.454 -19.110 27.957 1.00 46.16 300 ASN A CA 1
ATOM 2298 C C . ASN A 1 300 ? 16.629 -20.597 28.331 1.00 46.16 300 ASN A C 1
ATOM 2300 O O . ASN A 1 300 ? 16.415 -21.490 27.509 1.00 46.16 300 ASN A O 1
ATOM 2304 N N . ARG A 1 301 ? 16.876 -20.907 29.615 1.00 52.91 301 ARG A N 1
ATOM 2305 C CA . ARG A 1 301 ? 16.908 -22.303 30.103 1.00 52.91 301 ARG A CA 1
ATOM 2306 C C . ARG A 1 301 ? 15.523 -22.965 30.092 1.00 52.91 301 ARG A C 1
ATOM 2308 O O . ARG A 1 301 ? 15.435 -24.190 30.014 1.00 52.91 301 ARG A O 1
ATOM 2315 N N . GLY A 1 302 ? 14.448 -22.188 30.201 1.00 51.81 302 GLY A N 1
ATOM 2316 C CA . GLY A 1 302 ? 13.054 -22.630 30.157 1.00 51.81 302 GLY A CA 1
ATOM 2317 C C . GLY A 1 302 ? 12.601 -22.974 28.742 1.00 51.81 302 GLY A C 1
ATOM 2318 O O . GLY A 1 302 ? 12.102 -24.068 28.525 1.00 51.81 302 GLY A O 1
ATOM 2319 N N . VAL A 1 303 ? 12.877 -22.108 27.767 1.00 47.28 303 VAL A N 1
ATOM 2320 C CA . VAL A 1 303 ? 12.600 -22.302 26.337 1.00 47.28 303 VAL A CA 1
ATOM 2321 C C . VAL A 1 303 ? 13.430 -23.453 25.783 1.00 47.28 303 VAL A C 1
ATOM 2323 O O . VAL A 1 303 ? 12.889 -24.284 25.065 1.00 47.28 303 VAL A O 1
ATOM 2326 N N . VAL A 1 304 ? 14.700 -23.601 26.177 1.00 57.88 304 VAL A N 1
ATOM 2327 C CA . VAL A 1 304 ? 15.516 -24.757 25.761 1.00 57.88 304 VAL A CA 1
ATOM 2328 C C . VAL A 1 304 ? 15.009 -26.068 26.380 1.00 57.88 304 VAL A C 1
ATOM 2330 O O . VAL A 1 304 ? 14.990 -27.098 25.702 1.00 57.88 304 VAL A O 1
ATOM 2333 N N . ARG A 1 305 ? 14.551 -26.060 27.642 1.00 58.09 305 ARG A N 1
ATOM 2334 C CA . ARG A 1 305 ? 13.939 -27.244 28.278 1.00 58.09 305 ARG A CA 1
ATOM 2335 C C . ARG A 1 305 ? 12.565 -27.567 27.698 1.00 58.09 305 ARG A C 1
ATOM 2337 O O . ARG A 1 305 ? 12.282 -28.739 27.475 1.00 58.09 305 ARG A O 1
ATOM 2344 N N . LEU A 1 306 ? 11.757 -26.556 27.395 1.00 45.91 306 LEU A N 1
ATOM 2345 C CA . LEU A 1 306 ? 10.437 -26.696 26.792 1.00 45.91 306 LEU A CA 1
ATOM 2346 C C . LEU A 1 306 ? 10.545 -27.159 25.337 1.00 45.91 306 LEU A C 1
ATOM 2348 O O . LEU A 1 306 ? 9.859 -28.097 24.966 1.00 45.91 306 LEU A O 1
ATOM 2352 N N . ALA A 1 307 ? 11.467 -26.609 24.545 1.00 47.69 307 ALA A N 1
ATOM 2353 C CA . ALA A 1 307 ? 11.730 -27.052 23.177 1.00 47.69 307 ALA A CA 1
ATOM 2354 C C . ALA A 1 307 ? 12.257 -28.495 23.130 1.00 47.69 307 ALA A C 1
ATOM 2356 O O . ALA A 1 307 ? 11.858 -29.265 22.261 1.00 47.69 307 ALA A O 1
ATOM 2357 N N . ARG A 1 308 ? 13.103 -28.905 24.089 1.00 61.59 308 ARG A N 1
ATOM 2358 C CA . ARG A 1 308 ? 13.552 -30.305 24.202 1.00 61.59 308 ARG A CA 1
ATOM 2359 C C . ARG A 1 308 ? 12.465 -31.240 24.727 1.00 61.59 308 ARG A C 1
ATOM 2361 O O . ARG A 1 308 ? 12.404 -32.376 24.274 1.00 61.59 308 ARG A O 1
ATOM 2368 N N . SER A 1 309 ? 11.627 -30.780 25.655 1.00 51.38 309 SER A N 1
ATOM 2369 C CA . SER A 1 309 ? 10.492 -31.549 26.174 1.00 51.38 309 SER A CA 1
ATOM 2370 C C . SER A 1 309 ? 9.452 -31.750 25.075 1.00 51.38 309 SER A C 1
ATOM 2372 O O . SER A 1 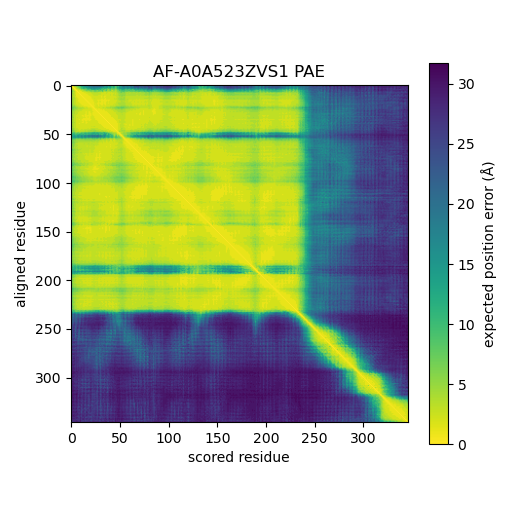309 ? 9.210 -32.884 24.699 1.00 51.38 309 SER A O 1
ATOM 2374 N N . ILE A 1 310 ? 8.985 -30.669 24.438 1.00 49.12 310 ILE A N 1
ATOM 2375 C CA . ILE A 1 310 ? 8.080 -30.693 23.280 1.00 49.12 310 ILE A CA 1
ATOM 2376 C C . ILE A 1 310 ? 8.689 -31.489 22.125 1.00 49.12 310 ILE A C 1
ATOM 2378 O O . ILE A 1 310 ? 7.967 -32.229 21.476 1.00 49.12 310 ILE A O 1
ATOM 2382 N N . GLY A 1 311 ? 10.001 -31.405 21.887 1.00 47.19 311 GLY A N 1
ATOM 2383 C CA . GLY A 1 311 ? 10.686 -32.228 20.889 1.00 47.19 311 GLY A CA 1
ATOM 2384 C C . GLY A 1 311 ? 10.584 -33.727 21.179 1.00 47.19 311 GLY A C 1
ATOM 2385 O O . GLY A 1 311 ? 10.275 -34.490 20.271 1.00 47.19 311 GLY A O 1
ATOM 2386 N N . ARG A 1 312 ? 10.757 -34.149 22.439 1.00 61.91 312 ARG A N 1
ATOM 2387 C CA . ARG A 1 312 ? 10.604 -35.555 22.853 1.00 61.91 312 ARG A CA 1
ATOM 2388 C C . ARG A 1 312 ? 9.141 -35.988 22.880 1.00 61.91 312 ARG A C 1
ATOM 2390 O O . ARG A 1 312 ? 8.825 -37.023 22.319 1.00 61.91 312 ARG A O 1
ATOM 2397 N N . THR A 1 313 ? 8.231 -35.167 23.406 1.00 50.94 313 THR A N 1
ATOM 2398 C CA . THR A 1 313 ? 6.794 -35.473 23.400 1.00 50.94 313 THR A CA 1
ATOM 2399 C C . THR A 1 313 ? 6.239 -35.508 21.976 1.00 50.94 313 THR A C 1
ATOM 2401 O O . THR A 1 313 ? 5.425 -36.366 21.665 1.00 50.94 313 THR A O 1
ATOM 2404 N N . LEU A 1 314 ? 6.691 -34.632 21.069 1.00 42.34 314 LEU A N 1
ATOM 2405 C CA . LEU A 1 314 ? 6.323 -34.684 19.651 1.00 42.34 314 LEU A CA 1
ATOM 2406 C C . LEU A 1 314 ? 6.953 -35.879 18.945 1.00 42.34 314 LEU A C 1
ATOM 2408 O O . LEU A 1 314 ? 6.296 -36.427 18.068 1.00 42.34 314 LEU A O 1
ATOM 2412 N N . GLN A 1 315 ? 8.164 -36.297 19.317 1.00 53.19 315 GLN A N 1
ATOM 2413 C CA . GLN A 1 315 ? 8.800 -37.509 18.802 1.00 53.19 315 GLN A CA 1
ATOM 2414 C C . GLN A 1 315 ? 8.041 -38.765 19.265 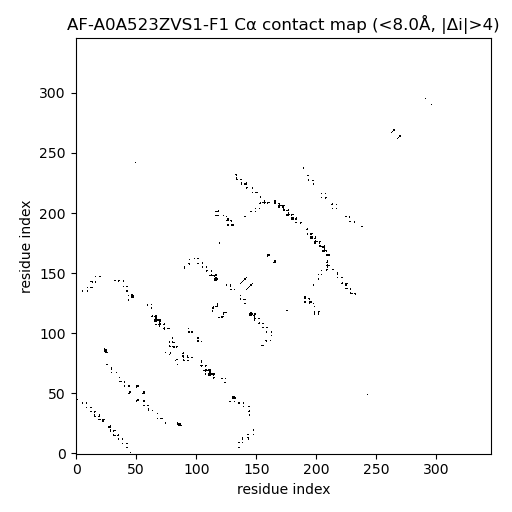1.00 53.19 315 GLN A C 1
ATOM 2416 O O . GLN A 1 315 ? 7.716 -39.611 18.435 1.00 53.19 315 GLN A O 1
ATOM 2421 N N . ASP A 1 316 ? 7.619 -38.824 20.528 1.00 53.00 316 ASP A N 1
ATOM 2422 C CA . ASP A 1 316 ? 6.830 -39.928 21.088 1.00 53.00 316 ASP A CA 1
ATOM 2423 C C . ASP A 1 316 ? 5.389 -39.950 20.534 1.00 53.00 316 ASP A C 1
ATOM 2425 O O . ASP A 1 316 ? 4.840 -41.012 20.235 1.00 53.00 316 AS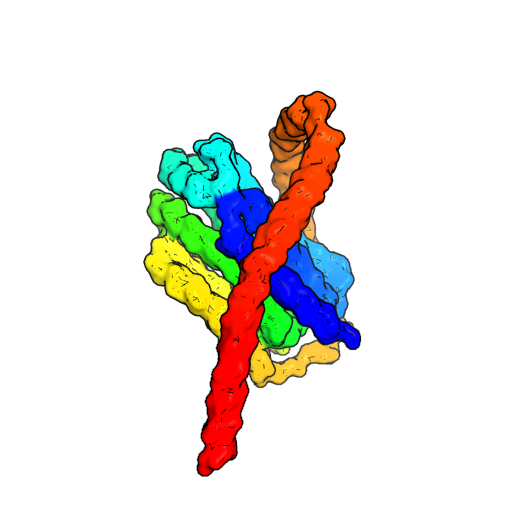P A O 1
ATOM 2429 N N . ILE A 1 317 ? 4.787 -38.777 20.287 1.00 49.84 317 ILE A N 1
ATOM 2430 C CA . ILE A 1 317 ? 3.454 -38.643 19.671 1.00 49.84 317 ILE A CA 1
ATOM 2431 C C . ILE A 1 317 ? 3.498 -38.924 18.150 1.00 49.84 317 ILE A C 1
ATOM 2433 O O . ILE A 1 317 ? 2.536 -39.473 17.597 1.00 49.84 317 ILE A O 1
ATOM 2437 N N . HIS A 1 318 ? 4.599 -38.609 17.449 1.00 47.12 318 HIS A N 1
ATOM 2438 C CA . HIS A 1 318 ? 4.724 -38.820 15.997 1.00 47.12 318 HIS A CA 1
ATOM 2439 C C . HIS A 1 318 ? 5.104 -40.247 15.590 1.00 47.12 318 HIS A C 1
ATOM 2441 O O . HIS A 1 318 ? 4.770 -40.639 14.472 1.00 47.12 318 HIS A O 1
ATOM 2447 N N . VAL A 1 319 ? 5.695 -41.073 16.459 1.00 46.56 319 VAL A N 1
ATOM 2448 C CA . VAL A 1 319 ? 5.954 -42.488 16.118 1.00 46.56 319 VAL A CA 1
ATOM 2449 C C . VAL A 1 319 ? 4.644 -43.288 15.961 1.00 46.56 319 VAL A C 1
ATOM 2451 O O . VAL A 1 319 ? 4.577 -44.206 15.142 1.00 46.56 319 VAL A O 1
ATOM 2454 N N . GLY A 1 320 ? 3.556 -42.890 16.635 1.00 48.69 320 GLY A N 1
ATOM 2455 C CA . GLY A 1 320 ? 2.262 -43.589 16.568 1.00 48.69 320 GLY A CA 1
ATOM 2456 C C . GLY A 1 320 ? 1.327 -43.178 15.419 1.00 48.69 320 GLY A C 1
ATOM 2457 O O . GLY A 1 320 ? 0.595 -44.014 14.889 1.00 48.69 320 GLY A O 1
ATOM 2458 N N . ARG A 1 321 ? 1.323 -41.903 14.996 1.00 49.72 321 ARG A N 1
ATOM 2459 C CA . ARG A 1 321 ? 0.381 -41.399 13.966 1.00 49.72 321 ARG A CA 1
ATOM 2460 C C . ARG A 1 321 ? 0.986 -41.240 12.567 1.00 49.72 321 ARG A C 1
ATOM 2462 O O . ARG A 1 321 ? 0.230 -41.246 11.594 1.00 49.72 321 ARG A O 1
ATOM 2469 N N . LEU A 1 322 ? 2.315 -41.189 12.437 1.00 43.66 322 LEU A N 1
ATOM 2470 C CA . LEU A 1 322 ? 2.986 -41.060 11.139 1.00 43.66 322 LEU A CA 1
ATOM 2471 C C . LEU A 1 322 ? 2.880 -42.346 10.298 1.00 43.66 322 LEU A C 1
ATOM 2473 O O . LEU A 1 322 ? 2.628 -42.258 9.101 1.00 43.66 322 LEU A O 1
ATOM 2477 N N . ARG A 1 323 ? 2.948 -43.541 10.912 1.00 47.56 323 ARG A N 1
ATOM 2478 C CA . ARG A 1 323 ? 2.763 -44.828 10.201 1.00 47.56 323 ARG A CA 1
ATOM 2479 C C . ARG A 1 323 ? 1.386 -44.958 9.546 1.00 47.56 323 ARG A C 1
ATOM 2481 O O . ARG A 1 323 ? 1.283 -45.463 8.434 1.00 47.56 323 ARG A O 1
ATOM 2488 N N . ARG A 1 324 ? 0.333 -44.471 10.207 1.00 47.31 324 ARG A N 1
ATOM 2489 C CA . ARG A 1 324 ? -1.044 -44.576 9.705 1.00 47.31 324 ARG A CA 1
ATOM 2490 C C . ARG A 1 324 ? -1.322 -43.584 8.574 1.00 47.31 324 ARG A C 1
ATOM 2492 O O . ARG A 1 324 ? -1.952 -43.959 7.595 1.00 47.31 324 ARG A O 1
ATOM 2499 N N . ASN A 1 325 ? -0.795 -42.362 8.659 1.00 45.66 325 ASN A N 1
ATOM 2500 C CA . ASN A 1 325 ? -0.949 -41.375 7.585 1.00 45.66 325 ASN A CA 1
ATOM 2501 C C . ASN A 1 325 ? -0.043 -41.671 6.375 1.00 45.66 325 ASN A C 1
ATOM 2503 O O . ASN A 1 325 ? -0.460 -41.426 5.246 1.00 45.66 325 ASN A O 1
ATOM 2507 N N . LEU A 1 326 ? 1.140 -42.271 6.575 1.00 50.06 326 LEU A N 1
ATOM 2508 C CA . LEU A 1 326 ? 1.975 -42.779 5.475 1.00 50.06 326 LEU A CA 1
ATOM 2509 C C . LEU A 1 326 ? 1.330 -43.967 4.752 1.00 50.06 326 LEU A C 1
ATOM 2511 O O . LEU A 1 326 ? 1.444 -44.045 3.533 1.00 50.06 326 LEU A O 1
ATOM 2515 N N . LEU A 1 327 ? 0.615 -44.849 5.462 1.00 53.06 327 LEU A N 1
ATOM 2516 C CA . LEU A 1 327 ? -0.152 -45.941 4.846 1.00 53.06 327 LEU A CA 1
ATOM 2517 C C . LEU A 1 327 ? -1.292 -45.419 3.957 1.00 53.06 327 LEU A C 1
ATOM 2519 O O . LEU A 1 327 ? -1.453 -45.889 2.836 1.00 53.06 327 LEU A O 1
ATOM 2523 N N . TRP A 1 328 ? -2.034 -44.399 4.401 1.00 53.44 328 TRP A N 1
ATOM 2524 C CA . TRP A 1 328 ? -3.081 -43.783 3.575 1.00 53.44 328 TRP A CA 1
ATOM 2525 C C . TRP A 1 328 ? -2.518 -43.008 2.379 1.00 53.44 328 TRP A C 1
ATOM 2527 O O . TRP A 1 328 ? -3.066 -43.094 1.282 1.00 53.44 328 TRP A O 1
ATOM 2537 N N . ALA A 1 329 ? -1.397 -42.302 2.556 1.00 49.75 329 ALA A N 1
ATOM 2538 C CA . ALA A 1 329 ? -0.734 -41.592 1.463 1.00 49.75 329 ALA A CA 1
ATOM 2539 C C . ALA A 1 329 ? -0.144 -42.551 0.412 1.00 49.75 329 ALA A C 1
ATOM 2541 O O . ALA A 1 329 ? -0.239 -42.284 -0.783 1.00 49.75 329 ALA A O 1
ATOM 2542 N N . SER A 1 330 ? 0.417 -43.688 0.838 1.00 55.69 330 SER A N 1
ATOM 2543 C CA . SER A 1 330 ? 0.941 -44.712 -0.078 1.00 55.69 330 SER A CA 1
ATOM 2544 C C . SER A 1 330 ? -0.170 -45.486 -0.793 1.00 55.69 330 SER A C 1
ATOM 2546 O O . SER A 1 330 ? -0.058 -45.697 -1.997 1.00 55.69 330 SER A O 1
ATOM 2548 N N . LEU A 1 331 ? -1.284 -45.808 -0.122 1.00 59.38 331 LEU A N 1
ATOM 2549 C CA . LEU A 1 331 ? -2.476 -46.373 -0.774 1.00 59.38 331 LEU A CA 1
ATOM 2550 C C . LEU A 1 331 ? -3.086 -45.415 -1.807 1.00 59.38 331 LEU A C 1
ATOM 2552 O O . LEU A 1 331 ? -3.422 -45.842 -2.911 1.00 59.38 331 LEU A O 1
ATOM 2556 N N . GLY A 1 332 ? -3.172 -44.119 -1.486 1.00 56.53 332 GLY A N 1
ATOM 2557 C CA . GLY A 1 332 ? -3.624 -43.094 -2.430 1.00 56.53 332 GLY A CA 1
ATOM 2558 C C . GLY A 1 332 ? -2.712 -42.984 -3.655 1.00 56.53 332 GLY A C 1
ATOM 2559 O O . GLY A 1 332 ? -3.196 -42.914 -4.782 1.00 56.53 332 GLY A O 1
ATOM 2560 N N . LEU A 1 333 ? -1.393 -43.044 -3.455 1.00 50.62 333 LEU A N 1
ATOM 2561 C CA . LEU A 1 333 ? -0.422 -42.992 -4.548 1.00 50.62 333 LEU A CA 1
ATOM 2562 C C . LEU A 1 333 ? -0.485 -44.241 -5.447 1.00 50.62 333 LEU A C 1
ATOM 2564 O O . LEU A 1 333 ? -0.434 -44.110 -6.668 1.00 50.62 333 LEU A O 1
ATOM 2568 N N . ILE A 1 334 ? -0.660 -45.436 -4.870 1.00 66.19 334 ILE A N 1
ATOM 2569 C CA . ILE A 1 334 ? -0.822 -46.689 -5.628 1.00 66.19 334 ILE A CA 1
ATOM 2570 C C . ILE A 1 334 ? -2.110 -46.661 -6.462 1.00 66.19 334 ILE A C 1
ATOM 2572 O O . ILE A 1 334 ? -2.083 -47.046 -7.630 1.00 66.19 334 ILE A O 1
ATOM 2576 N N . ALA A 1 335 ? -3.218 -46.158 -5.907 1.00 58.19 335 ALA A N 1
ATOM 2577 C CA . ALA A 1 335 ? -4.484 -46.036 -6.630 1.00 58.19 335 ALA A CA 1
ATOM 2578 C C . ALA A 1 335 ? -4.383 -45.075 -7.828 1.00 58.19 335 ALA A C 1
ATOM 2580 O O . ALA A 1 335 ? -4.890 -45.381 -8.907 1.00 58.19 335 ALA A O 1
ATOM 2581 N N . VAL A 1 336 ? -3.679 -43.947 -7.667 1.00 55.50 336 VAL A N 1
ATOM 2582 C CA . VAL A 1 336 ? -3.433 -42.988 -8.756 1.00 55.50 336 VAL A CA 1
ATOM 2583 C C . VAL A 1 336 ? -2.560 -43.605 -9.850 1.00 55.50 336 VAL A C 1
ATOM 2585 O O . VAL A 1 336 ? -2.894 -43.487 -11.024 1.00 55.50 336 VAL A O 1
ATOM 2588 N N . ILE A 1 337 ? -1.490 -44.321 -9.487 1.00 61.16 337 ILE A N 1
ATOM 2589 C CA . ILE A 1 337 ? -0.610 -44.988 -10.460 1.00 61.16 337 ILE A CA 1
ATOM 2590 C C . ILE A 1 337 ? -1.363 -46.091 -11.220 1.00 61.16 337 ILE A C 1
ATOM 2592 O O . ILE A 1 337 ? -1.270 -46.160 -12.444 1.00 61.16 337 ILE A O 1
ATOM 2596 N N . ALA A 1 338 ? -2.150 -46.918 -10.526 1.00 65.56 338 ALA A N 1
ATOM 2597 C CA . ALA A 1 338 ? -2.954 -47.969 -11.150 1.00 65.56 338 ALA A CA 1
ATOM 2598 C C . ALA A 1 338 ? -4.005 -47.393 -12.113 1.00 65.56 338 ALA A C 1
ATOM 2600 O O . ALA A 1 338 ? -4.181 -47.913 -13.215 1.00 65.56 338 ALA A O 1
ATOM 2601 N N . PHE A 1 339 ? -4.654 -46.287 -11.733 1.00 60.25 339 PHE A N 1
ATOM 2602 C CA . PHE A 1 339 ? -5.583 -45.570 -12.602 1.00 60.25 339 PHE A CA 1
ATOM 2603 C C . PHE A 1 339 ? -4.880 -45.018 -13.847 1.00 60.25 339 PHE A C 1
ATOM 2605 O O . PHE A 1 339 ? -5.353 -45.245 -14.957 1.00 60.25 339 PHE A O 1
ATOM 2612 N N . SER A 1 340 ? -3.719 -44.373 -13.686 1.00 48.56 340 SER A N 1
ATOM 2613 C CA . SER A 1 340 ? -2.937 -43.846 -14.810 1.00 48.56 340 SER A CA 1
ATOM 2614 C C . SER A 1 340 ? -2.485 -44.940 -15.782 1.00 48.56 340 SER A C 1
ATOM 2616 O O . SER A 1 340 ? -2.570 -44.747 -16.993 1.00 48.56 340 SER A O 1
ATOM 2618 N N . ILE A 1 341 ? -2.066 -46.108 -15.284 1.00 67.12 341 ILE A N 1
ATOM 2619 C CA . ILE A 1 341 ? -1.687 -47.249 -16.132 1.00 67.12 341 ILE A CA 1
ATOM 2620 C C . ILE A 1 341 ? -2.912 -47.799 -16.880 1.00 67.12 341 ILE A C 1
ATOM 2622 O O . ILE A 1 341 ? -2.840 -48.032 -18.085 1.00 67.12 341 ILE A O 1
ATOM 2626 N N . ALA A 1 342 ? -4.058 -47.938 -16.206 1.00 63.72 342 ALA A N 1
ATOM 2627 C CA . ALA A 1 342 ? -5.293 -48.425 -16.822 1.00 63.72 342 ALA A CA 1
ATOM 2628 C C . ALA A 1 342 ? -5.854 -47.476 -17.897 1.00 63.72 342 ALA A C 1
ATOM 2630 O O . ALA A 1 342 ? -6.490 -47.937 -18.843 1.00 63.72 342 ALA A O 1
ATOM 2631 N N . THR A 1 343 ? -5.618 -46.166 -17.772 1.00 55.25 343 THR A N 1
ATOM 2632 C CA . THR A 1 343 ? -6.007 -45.173 -18.786 1.00 55.25 343 THR A CA 1
ATOM 2633 C C . THR A 1 343 ? -5.063 -45.105 -19.983 1.00 55.25 343 THR A C 1
ATOM 2635 O O . THR A 1 343 ? -5.482 -44.646 -21.035 1.00 55.25 343 THR A O 1
ATOM 2638 N N . VAL A 1 344 ? -3.810 -45.547 -19.839 1.00 57.53 344 VAL A N 1
ATOM 2639 C CA . VAL A 1 344 ? -2.816 -45.568 -20.932 1.00 57.53 344 VAL A CA 1
ATOM 2640 C C . VAL A 1 344 ? -2.855 -46.890 -21.712 1.00 57.53 344 VAL A C 1
ATOM 2642 O O . VAL A 1 344 ? -2.405 -46.945 -22.850 1.00 57.53 344 VAL A O 1
ATOM 2645 N N . ALA A 1 345 ? -3.413 -47.952 -21.124 1.00 56.72 345 ALA A N 1
ATOM 2646 C CA . ALA A 1 345 ? -3.557 -49.267 -21.753 1.00 56.72 345 ALA A CA 1
ATOM 2647 C C . ALA A 1 345 ? -4.877 -49.466 -22.538 1.00 56.72 345 ALA A C 1
ATOM 2649 O O . ALA A 1 345 ? -5.163 -50.589 -22.953 1.00 56.72 345 ALA A O 1
ATOM 2650 N N . ARG A 1 346 ? -5.687 -48.415 -22.720 1.00 45.22 346 ARG A N 1
ATOM 2651 C CA . ARG A 1 346 ? -6.872 -48.397 -23.598 1.00 45.22 346 ARG A CA 1
ATOM 2652 C C . ARG A 1 346 ? -6.611 -47.516 -24.807 1.00 45.22 346 ARG A C 1
ATOM 2654 O O . ARG A 1 346 ? -7.123 -47.871 -25.886 1.00 45.22 346 ARG A O 1
#

Solvent-accessible surface area (backbone atoms only — not comparable to full-atom values): 18096 Å² total; per-residue (Å²): 119,71,72,68,55,50,54,56,52,46,52,50,46,52,52,42,41,52,47,39,74,67,50,55,38,46,65,60,27,49,56,37,49,52,52,46,49,50,52,43,51,50,50,47,42,74,57,32,76,80,40,59,47,62,69,59,43,46,50,42,47,52,52,51,47,56,12,49,55,18,41,51,51,27,50,55,57,30,26,74,74,51,78,46,54,42,42,69,58,25,55,59,43,45,66,73,45,60,68,85,61,34,50,58,38,49,52,17,43,48,43,20,26,38,32,36,33,21,35,86,90,50,21,62,62,51,43,55,41,54,73,35,58,45,76,58,28,30,45,54,70,17,56,31,49,30,43,56,15,52,51,49,47,57,69,42,22,66,52,31,55,74,70,63,46,29,65,58,39,23,52,52,12,50,53,48,28,52,52,24,51,54,43,48,77,58,46,47,90,86,60,48,45,51,36,32,56,53,36,24,56,41,17,50,52,32,42,28,36,53,47,83,61,36,60,59,48,59,72,43,42,46,64,51,32,43,52,52,28,54,60,53,57,77,55,83,85,82,66,92,79,60,93,84,74,76,80,73,78,65,50,67,62,45,54,56,51,51,52,53,48,51,51,47,44,59,62,49,46,46,52,49,45,52,56,46,47,54,53,46,49,52,52,48,49,51,50,43,66,68,44,70,75,73,43,61,70,50,46,54,57,43,50,54,49,47,53,52,46,51,49,48,53,49,50,64,55,42,67,70,52,48,61,59,54,50,51,53,53,51,52,51,52,51,52,52,51,54,50,55,52,60,66,71,75,109

Foldseek 3Di:
DLVVVLVVLLVLLLVLLVCLVPDQFLVVNLVSLLVLQVSLLVLLVSFPVVCVPPVNSVVLSVLLVQLSQLSVQLQVLLCVQQVGRGLVSSLVSLLVDDPVSNVSNLVSLVSNLCLLLLEPPNVVSLLSLLSGQLVSCLSNLFRTSNLSSLVSLQSCLSSCVSVVCLVVLLVVLVVLLVVLVVCQVVPDPQRHSLSSQSNNLSSVSSNCRNHPCSVVSSVCRSVSSSVSSVVSNPDDNPHPPPPVDDDDPVVVVVVVVVVVVVVCCVPVVVVVCVVVVVVVVVVVVVVCVVCVPPPPVVVVVVVVVVVVVCVVVCVVVCVPVVVVVVVVVVVVVVVVVVVVVVVVVD

Sequence (346 aa):
NGARYWSALAHLLCGLVVVALTVDQFLARYIVLEMVALCTVVALALGIPGLRRGMLLWSRYAQLRLGDIGLIVVILLLWRASGTLLIDEMLARATSLPPREQIPVLVGGLLAVWVKMGLPPFHGWLVDTSLLPWQARVWVAGAALPLLGAYLLYRLRPLLVALGVTPLLGVVGVVILAWASAKLLRPEPRLGGSPWWFIGHSAVGLLLAGTQSMSAFLLTFLPMRVVLCLAGARAPRRVERTWAADGNGALAGLDALVRGARILERDFLEAGNRLLAEEVKVLFRWSALVLEERTLEGLNRGVVRLARSIGRTLQDIHVGRLRRNLLWASLGLIAVIAFSIATVAR